Protein AF-A0A6A5RZ11-F1 (afdb_monomer)

Secondary structure (DSSP, 8-state):
------THHHHHHHHHTT---TTTTSSSSSSS----------------------PPPP--TT---------------------------GGG-S---S-SSHHHHHHHHTT---TT----------SHHHHHHHHHHHHHHHH--TT--S-TTSTTHHHHTSBPTTSSBPTTS-HHHHHHHHHHHHHHHHHHHHHGGGGG----HHHHHHHHHHHTT--HHHHHHHHHHHHHH-HHHHHHHHTT-SHHHHHH-HHHHHHHHHHHHHHHHHHHHHHHHHHHHHHHHHHHHHHHHHHHHHHHHHHHHHHHHHSSSS----------------

Solvent-accessible surface area (backbone atoms only — not comparable to full-atom values): 21012 Å² total; per-residue (Å²): 138,84,83,85,74,69,73,67,64,59,63,62,54,61,61,67,78,64,70,68,71,86,72,77,76,80,79,83,88,84,86,86,80,84,88,75,88,78,83,75,83,82,81,76,84,90,81,83,90,79,84,79,79,77,78,76,75,82,81,75,84,83,79,74,81,80,76,77,86,78,84,78,80,79,79,84,70,87,70,80,82,73,86,73,83,73,80,74,78,79,88,71,70,95,68,86,72,95,54,93,44,69,69,51,42,59,60,47,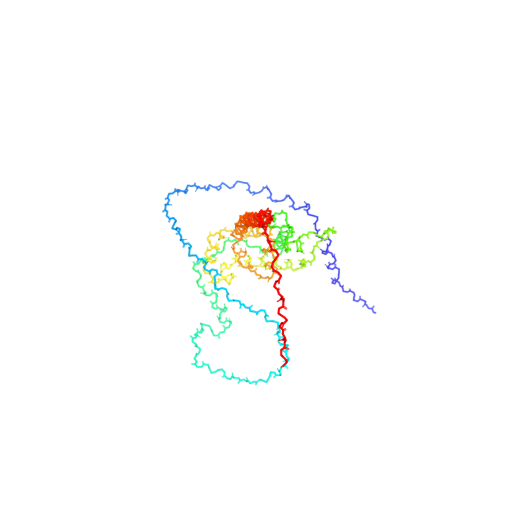57,76,71,59,84,58,96,59,68,46,82,57,91,51,82,63,77,84,50,71,68,53,46,50,53,54,34,50,50,38,40,52,18,63,68,38,64,87,66,38,73,63,66,66,88,48,83,67,41,44,65,49,70,33,66,36,96,84,70,44,70,38,74,69,61,54,68,67,60,50,46,53,45,25,48,52,47,49,50,51,43,48,41,32,45,70,56,10,56,74,60,51,83,68,88,52,65,71,64,44,47,54,24,47,76,76,36,61,86,52,46,56,67,58,42,55,51,35,37,27,53,32,30,20,34,29,62,71,55,46,56,38,40,74,71,68,43,63,55,50,59,44,59,49,27,21,64,60,55,38,52,49,51,54,53,50,48,53,54,52,49,56,51,48,54,52,50,50,53,51,51,50,54,53,49,53,52,51,50,52,52,50,50,52,52,52,49,56,53,51,54,54,52,54,53,50,53,54,50,65,68,66,63,79,81,66,87,76,77,87,76,89,76,82,84,79,82,81,78,82,82,131

Foldseek 3Di:
DDDPPDPVVVVVVVVVVPPDDPPPPPPDDPDDPPDDDPPDPPPDDPDDDDDDDPPDDDDPPPDDPDPPDDDDDDPPDDDPPDPPPPPPPPPDDPDDDPAPDPVRVVVCLLVDDQPLFAAADADADDDPVVLVVLLVLLLVLLLAQPQALDDCPDDCNCQQHNQPPVSHRRPPDDSVLSSVLSNLLSVLLVQCNHRNPSSLPDPDSVLSVLLRPAPSPAYSVSLSVLLSVLSNHHNVVVVCSSVVHCSSSCSSHSVVSSVVSVVVSVVVVVVVVVVVVVVVVVVVVVVVVVVVVVVVVVVVVVVVVVVVVVVPPDDDDDDDDDDDDDDDDD

Sequence (330 aa):
MYNYRTDEERFVSERRDAILAPDQYQYVASSAFEDLPIHIDTERDRSAPGARVRNGLPFDETLSPYFPNRKGYPSYQNAACGQSQTLIDQTSLPVQLSYASLEDAESGAASLHYQHAWYPQSTVPETQEECTFWVSHLMAAILDTSSCLENRTKGSFPKRWAPSSSGQRNSYYQLEAMELTCWKLFDCAVNLHRHGTAALAVHDDGALQDVTQLNQQLSFSQRVCAICDLLRSSKTRCDKLMKGEFLAMTVACPKGKLKDVETNGKNNKTRQELLEMGRETKRQRLEAHTQEQMAVAGWGMERKRQVDLNCDDDTYAEESAPRRKRQRKQ

pLDDT: mean 77.4, std 21.79, range [31.62, 98.56]

Mean predicted aligned error: 14.26 Å

Organism: NCBI:txid1150837

Structure (mmCIF, N/CA/C/O backbone):
data_AF-A0A6A5RZ11-F1
#
_entry.id   AF-A0A6A5RZ11-F1
#
loop_
_atom_site.group_PDB
_atom_site.id
_atom_site.type_symbol
_atom_site.label_atom_id
_atom_site.label_alt_id
_atom_site.label_comp_id
_atom_site.label_asym_id
_atom_site.label_entity_id
_atom_site.label_seq_id
_atom_site.pdbx_PDB_ins_code
_atom_site.Cartn_x
_atom_site.Cartn_y
_atom_site.Cartn_z
_atom_site.occupancy
_atom_site.B_iso_or_equiv
_atom_site.auth_seq_id
_atom_site.auth_comp_id
_atom_site.auth_asym_id
_atom_site.auth_atom_id
_atom_site.pdbx_PDB_model_num
ATOM 1 N N . MET A 1 1 ? -52.804 24.084 1.236 1.00 38.97 1 MET A N 1
ATOM 2 C CA . MET A 1 1 ? -51.718 23.332 0.573 1.00 38.97 1 MET A CA 1
ATOM 3 C C . MET A 1 1 ? -50.406 23.797 1.180 1.00 38.97 1 MET A C 1
ATOM 5 O O . MET A 1 1 ? -49.960 24.887 0.853 1.00 38.97 1 MET A O 1
ATOM 9 N N . TYR A 1 2 ? -49.860 23.041 2.133 1.00 31.62 2 TYR A N 1
ATOM 10 C CA . TYR A 1 2 ? -48.555 23.329 2.733 1.00 31.62 2 TYR A CA 1
ATOM 11 C C . TYR A 1 2 ? -47.484 22.565 1.953 1.00 31.62 2 TYR A C 1
ATOM 13 O O . TYR A 1 2 ? -47.559 21.345 1.830 1.00 31.62 2 TYR A O 1
ATOM 21 N N . ASN A 1 3 ? -46.534 23.305 1.382 1.00 38.12 3 ASN A N 1
ATOM 22 C CA . ASN A 1 3 ? -45.394 22.756 0.658 1.00 38.12 3 ASN A CA 1
ATOM 23 C C . ASN A 1 3 ? -44.386 22.184 1.659 1.00 38.12 3 ASN A C 1
ATOM 25 O O . ASN A 1 3 ? -43.630 22.931 2.274 1.00 38.12 3 ASN A O 1
ATOM 29 N N . TYR A 1 4 ? -44.364 20.858 1.782 1.00 38.03 4 TYR A N 1
ATOM 30 C CA . TYR A 1 4 ? -43.231 20.115 2.325 1.00 38.03 4 TYR A CA 1
ATOM 31 C C . TYR A 1 4 ? -42.105 20.140 1.285 1.00 38.03 4 TYR A C 1
ATOM 33 O O . TYR A 1 4 ? -42.025 19.275 0.416 1.00 38.03 4 TYR A O 1
ATOM 41 N N . ARG A 1 5 ? -41.268 21.180 1.331 1.00 41.34 5 ARG A N 1
ATOM 42 C CA . ARG A 1 5 ? -39.960 21.173 0.670 1.00 41.34 5 ARG A CA 1
ATOM 43 C C . ARG A 1 5 ? -38.957 20.691 1.712 1.00 41.34 5 ARG A C 1
ATOM 45 O O . ARG A 1 5 ? -38.799 21.315 2.751 1.00 41.34 5 ARG A O 1
ATOM 52 N N . THR A 1 6 ? -38.406 19.519 1.445 1.00 48.41 6 THR A N 1
ATOM 53 C CA . THR A 1 6 ? -37.580 18.672 2.304 1.00 48.41 6 THR A CA 1
ATOM 54 C C . THR A 1 6 ? -36.292 19.358 2.763 1.00 48.41 6 THR A C 1
ATOM 56 O O . THR A 1 6 ? -35.490 19.789 1.938 1.00 48.41 6 THR A O 1
ATOM 59 N N . ASP A 1 7 ? -36.071 19.388 4.079 1.00 46.19 7 ASP A N 1
ATOM 60 C CA . ASP A 1 7 ? -34.869 19.913 4.751 1.00 46.19 7 ASP A CA 1
ATOM 61 C C . ASP A 1 7 ? -33.574 19.118 4.457 1.00 46.19 7 ASP A C 1
ATOM 63 O O . ASP A 1 7 ? -32.486 19.528 4.861 1.00 46.19 7 ASP A O 1
ATOM 67 N N . GLU A 1 8 ? -33.644 18.013 3.708 1.00 46.47 8 GLU A N 1
ATOM 68 C CA . GLU A 1 8 ? -32.469 17.197 3.366 1.00 46.47 8 GLU A CA 1
ATOM 69 C C . GLU A 1 8 ? -31.494 17.896 2.403 1.00 46.47 8 GLU A C 1
ATOM 71 O O . GLU A 1 8 ? -30.283 17.705 2.513 1.00 46.47 8 GLU A O 1
ATOM 76 N N . GLU A 1 9 ? -31.964 18.767 1.503 1.00 48.69 9 GLU A N 1
ATOM 77 C CA . GLU A 1 9 ? -31.064 19.448 0.554 1.00 48.69 9 GLU A CA 1
ATOM 78 C C . GLU A 1 9 ? -30.233 20.560 1.216 1.00 48.69 9 GLU A C 1
ATOM 80 O O . GLU A 1 9 ? -29.137 20.886 0.750 1.00 48.69 9 GLU A O 1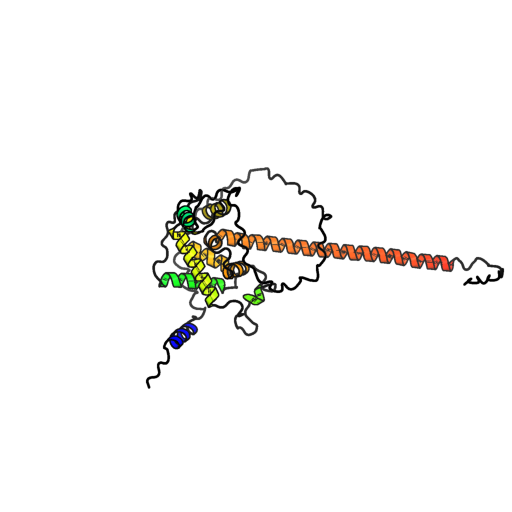
ATOM 85 N N . ARG A 1 10 ? -30.697 21.110 2.346 1.00 45.38 10 ARG A N 1
ATOM 86 C CA . ARG A 1 10 ? -29.981 22.175 3.064 1.00 45.38 10 ARG A CA 1
ATOM 87 C C . ARG A 1 10 ? -28.764 21.635 3.817 1.00 45.38 10 ARG A C 1
ATOM 89 O O . ARG A 1 10 ? -27.719 22.280 3.836 1.00 45.38 10 ARG A O 1
ATOM 96 N N . PHE A 1 11 ? -28.860 20.410 4.335 1.00 44.56 11 PHE A N 1
ATOM 97 C CA . PHE A 1 11 ? -27.783 19.777 5.100 1.00 44.56 11 PHE A CA 1
ATOM 98 C C . PHE A 1 11 ? -26.607 19.309 4.219 1.00 44.56 11 PHE A C 1
ATOM 100 O O . PHE A 1 11 ? -25.457 19.297 4.658 1.00 44.56 11 PHE A O 1
ATOM 107 N N . VAL A 1 12 ? -26.865 18.969 2.950 1.00 49.75 12 VAL A N 1
ATOM 108 C CA . VAL A 1 12 ? -25.814 18.579 1.988 1.00 49.75 12 VAL A CA 1
ATOM 109 C C . VAL A 1 12 ? -25.095 19.804 1.402 1.00 49.75 12 VAL A C 1
ATOM 111 O O . VAL A 1 12 ? -23.907 19.728 1.082 1.00 49.75 12 VAL A O 1
ATOM 114 N N . SER A 1 13 ? -25.781 20.948 1.305 1.00 42.88 13 SER A N 1
ATOM 115 C CA . SER A 1 13 ? -25.204 22.204 0.809 1.00 42.88 13 SER A CA 1
ATOM 116 C C . SER A 1 13 ? -24.201 22.818 1.790 1.00 42.88 13 SER A C 1
ATOM 118 O O . SER A 1 13 ? -23.128 23.238 1.371 1.00 42.88 13 SER A O 1
ATOM 120 N N . GLU A 1 14 ? -24.498 22.832 3.093 1.00 46.97 14 GLU A N 1
ATOM 121 C CA . GLU A 1 14 ? -23.630 23.485 4.091 1.00 46.97 14 GLU A CA 1
ATOM 122 C C . GLU A 1 14 ? -22.326 22.710 4.370 1.00 46.97 14 GLU A C 1
ATOM 124 O O . GLU A 1 14 ? -21.319 23.306 4.749 1.00 46.97 14 GLU A O 1
ATOM 129 N N . ARG A 1 15 ? -22.277 21.397 4.097 1.00 51.28 15 ARG A N 1
ATOM 130 C CA . ARG A 1 15 ? -21.038 20.601 4.212 1.00 51.28 15 ARG A CA 1
ATOM 131 C C . ARG A 1 15 ? -20.048 20.800 3.061 1.00 51.28 15 ARG A C 1
ATOM 133 O O . ARG A 1 15 ? -18.870 20.494 3.237 1.00 51.28 15 ARG A O 1
ATOM 140 N N . ARG A 1 16 ? -20.483 21.297 1.896 1.00 48.59 16 ARG A N 1
ATOM 141 C CA . ARG A 1 16 ? -19.585 21.519 0.745 1.00 48.59 16 ARG A CA 1
ATOM 142 C C . ARG A 1 16 ? -18.727 22.775 0.884 1.00 48.59 16 ARG A C 1
ATOM 144 O O . ARG A 1 16 ? -17.604 22.772 0.388 1.00 48.59 16 ARG A O 1
ATOM 151 N N . ASP A 1 17 ? -19.198 23.773 1.626 1.00 44.50 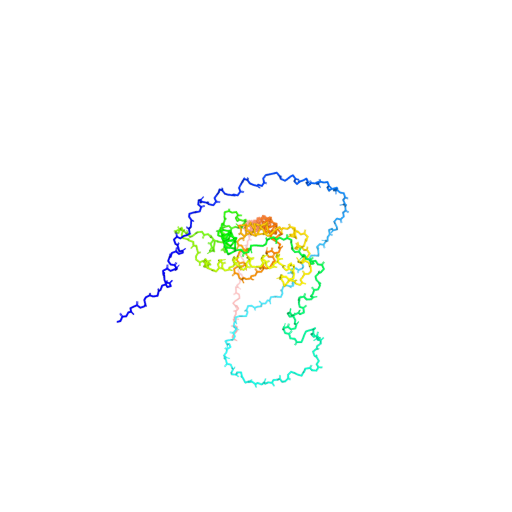17 ASP A N 1
ATOM 152 C CA . ASP A 1 17 ? -18.481 25.042 1.813 1.00 44.50 17 ASP A CA 1
ATOM 153 C C . ASP A 1 17 ? -17.570 25.051 3.060 1.00 44.50 17 ASP A C 1
ATOM 155 O O . ASP A 1 17 ? -16.790 25.979 3.256 1.00 44.50 17 ASP A O 1
ATOM 159 N N . ALA A 1 18 ? -17.595 23.984 3.870 1.00 46.38 18 ALA A N 1
ATOM 160 C CA . ALA A 1 18 ? -16.745 23.805 5.053 1.00 46.38 18 ALA A CA 1
ATOM 161 C C . ALA A 1 18 ? -15.481 22.955 4.796 1.00 46.38 18 ALA A C 1
ATOM 163 O O . ALA A 1 18 ? -14.854 22.465 5.737 1.00 46.38 18 ALA A O 1
ATOM 164 N N . ILE A 1 19 ? -15.073 22.777 3.532 1.00 50.62 19 ILE A N 1
ATOM 165 C CA . ILE A 1 19 ? -13.730 22.273 3.211 1.00 50.62 19 ILE A CA 1
ATOM 166 C C . ILE A 1 19 ? -12.756 23.435 3.422 1.00 50.62 19 ILE A C 1
ATOM 168 O O . ILE A 1 19 ? -12.456 24.214 2.520 1.00 50.62 19 ILE A O 1
ATOM 172 N N . LEU A 1 20 ? -12.338 23.552 4.680 1.00 42.62 20 LEU A N 1
ATOM 173 C CA . LEU A 1 20 ? -11.340 24.468 5.217 1.00 42.62 20 LEU A CA 1
ATOM 174 C C . LEU A 1 20 ? -10.150 24.656 4.267 1.00 42.62 20 LEU A C 1
ATOM 176 O O . LEU A 1 20 ? -9.613 23.698 3.705 1.00 42.62 20 LEU A O 1
ATOM 180 N N . ALA A 1 21 ? -9.716 25.911 4.135 1.00 41.00 21 ALA A N 1
ATOM 181 C CA . ALA A 1 21 ? -8.488 26.264 3.445 1.00 41.00 21 ALA A CA 1
ATOM 182 C C . ALA A 1 21 ? -7.308 25.431 4.003 1.00 41.00 21 ALA A C 1
ATOM 184 O O . ALA A 1 21 ? -7.134 25.373 5.223 1.00 41.00 21 ALA A O 1
ATOM 185 N N . PRO A 1 22 ? -6.469 24.815 3.148 1.00 51.59 22 PRO A N 1
ATOM 186 C CA . PRO A 1 22 ? -5.369 23.931 3.566 1.00 51.59 22 PRO A CA 1
ATOM 187 C C . PRO A 1 22 ? -4.239 24.626 4.358 1.00 51.59 22 PRO A C 1
ATOM 189 O O . PRO A 1 22 ? -3.277 23.977 4.757 1.00 51.59 22 PRO A O 1
ATOM 192 N N . ASP A 1 23 ? -4.362 25.929 4.598 1.00 44.56 23 ASP A N 1
ATOM 193 C CA . ASP A 1 23 ? -3.432 26.795 5.327 1.00 44.56 23 ASP A CA 1
ATOM 194 C C . ASP A 1 23 ? -3.486 26.593 6.859 1.00 44.56 23 ASP A C 1
ATOM 196 O O . ASP A 1 23 ? -2.450 26.637 7.519 1.00 44.56 23 ASP A O 1
ATOM 200 N N . GLN A 1 24 ? -4.646 26.258 7.442 1.00 41.69 24 GLN A N 1
ATOM 201 C CA . GLN A 1 24 ? -4.794 26.278 8.910 1.00 41.69 24 GLN A CA 1
ATOM 202 C C . GLN A 1 24 ? -4.324 25.012 9.648 1.00 41.69 24 GLN A C 1
ATOM 204 O O . GLN A 1 24 ? -4.331 24.978 10.877 1.00 41.69 24 GLN A O 1
ATOM 209 N N . TYR A 1 25 ? -3.862 23.979 8.941 1.00 48.88 25 TYR A N 1
ATOM 210 C CA . TYR A 1 25 ? -3.379 22.736 9.566 1.00 48.88 25 TYR A CA 1
ATOM 211 C C . TYR A 1 25 ? -1.873 22.726 9.881 1.00 48.88 25 TYR A C 1
ATOM 213 O O . TYR A 1 25 ? -1.359 21.719 10.367 1.00 48.88 25 TYR A O 1
ATOM 221 N N . GLN A 1 26 ? -1.146 23.824 9.646 1.00 43.75 26 GLN A N 1
ATOM 222 C CA . GLN A 1 26 ? 0.311 23.850 9.824 1.00 43.75 26 GLN A CA 1
ATOM 223 C C . GLN A 1 26 ? 0.821 24.123 11.252 1.00 43.75 26 GLN A C 1
ATOM 225 O O . GLN A 1 26 ? 2.034 24.092 11.437 1.00 43.75 26 GLN A O 1
ATOM 230 N N . TYR A 1 27 ? -0.022 24.342 12.273 1.00 42.34 27 TYR A N 1
ATOM 231 C CA . TYR A 1 27 ? 0.478 24.956 13.521 1.00 42.34 27 TYR A CA 1
ATOM 232 C C . TYR A 1 27 ? 0.163 24.289 14.873 1.00 42.34 27 TYR A C 1
ATOM 234 O O . TYR A 1 27 ? 0.279 24.954 15.898 1.00 42.34 27 TYR A O 1
ATOM 242 N N . VAL A 1 28 ? -0.168 22.991 14.943 1.00 43.41 28 VAL A N 1
ATOM 243 C CA . VAL A 1 28 ? -0.415 22.345 16.264 1.00 43.41 28 VAL A CA 1
ATOM 244 C C . VAL A 1 28 ? 0.381 21.061 16.537 1.00 43.41 28 VAL A C 1
ATOM 246 O O . VAL A 1 28 ? 0.199 20.439 17.576 1.00 43.41 28 VAL A O 1
ATOM 249 N N . ALA A 1 29 ? 1.316 20.662 15.667 1.00 42.66 29 ALA A N 1
ATOM 250 C CA . ALA A 1 29 ? 2.040 19.390 15.825 1.00 42.66 29 ALA A CA 1
ATOM 251 C C . ALA A 1 29 ? 3.514 19.504 16.273 1.00 42.66 29 ALA A C 1
ATOM 253 O O . ALA A 1 29 ? 4.208 18.490 16.275 1.00 42.66 29 ALA A O 1
ATOM 254 N N . SER A 1 30 ? 4.015 20.685 16.665 1.00 44.47 30 SER A N 1
ATOM 255 C CA . SER A 1 30 ? 5.469 20.882 16.860 1.00 44.47 30 SER A CA 1
ATOM 256 C C . SER A 1 30 ? 5.946 21.341 18.243 1.00 44.47 30 SER A C 1
ATOM 258 O O . SER A 1 30 ? 7.133 21.601 18.365 1.00 44.47 30 SER A O 1
ATOM 260 N N . SER A 1 31 ? 5.117 21.420 19.297 1.00 40.50 31 SER A N 1
ATOM 261 C CA . SER A 1 31 ? 5.601 21.943 20.600 1.00 40.50 31 SER A CA 1
ATOM 262 C C . SER A 1 31 ? 5.456 21.029 21.826 1.00 40.50 31 SER A C 1
ATOM 264 O O . SER A 1 31 ? 5.573 21.528 22.942 1.00 40.50 31 SER A O 1
ATOM 266 N N . ALA A 1 32 ? 5.194 19.725 21.676 1.00 44.94 32 ALA A N 1
ATOM 267 C CA . ALA A 1 32 ? 4.963 18.850 22.840 1.00 44.94 32 ALA A CA 1
ATOM 268 C C . ALA A 1 32 ? 5.690 17.491 22.820 1.00 44.94 32 ALA A C 1
ATOM 270 O O . ALA A 1 32 ? 5.327 16.610 23.593 1.00 44.94 32 ALA A O 1
ATOM 271 N N . PHE A 1 33 ? 6.689 17.285 21.955 1.00 47.09 33 PHE A N 1
ATOM 272 C CA . PHE A 1 33 ? 7.366 15.980 21.829 1.00 47.09 33 PHE A CA 1
ATOM 273 C C . PHE A 1 33 ? 8.898 16.055 21.706 1.00 47.09 33 PHE A C 1
ATOM 275 O O . PHE A 1 33 ? 9.524 15.126 21.198 1.00 47.09 33 PHE A O 1
ATOM 282 N N . GLU A 1 34 ? 9.508 17.140 22.182 1.00 44.47 34 GLU A N 1
ATOM 283 C CA . GLU A 1 34 ? 10.951 17.179 22.442 1.00 44.47 34 GLU A CA 1
ATOM 284 C C . GLU A 1 34 ? 11.189 16.702 23.890 1.00 44.47 34 GLU A C 1
ATOM 286 O O . GLU A 1 34 ? 10.412 17.039 24.777 1.00 44.47 34 GLU A O 1
ATOM 291 N N . ASP A 1 35 ? 12.225 15.884 24.103 1.00 41.97 35 ASP A N 1
ATOM 292 C CA . ASP A 1 35 ? 12.697 15.324 25.388 1.00 41.97 35 ASP A CA 1
ATOM 293 C C . ASP A 1 35 ? 12.176 13.947 25.848 1.00 41.97 35 ASP A C 1
ATOM 295 O O . ASP A 1 35 ? 11.883 13.722 27.022 1.00 41.97 35 ASP A O 1
ATOM 299 N N . LEU A 1 36 ? 12.219 12.946 24.962 1.00 38.56 36 LEU A N 1
ATOM 300 C CA . LEU A 1 36 ? 12.500 11.571 25.405 1.00 38.56 36 LEU A CA 1
ATOM 301 C C . LEU A 1 36 ? 13.816 11.075 24.783 1.00 38.56 36 LEU A C 1
ATOM 303 O O . LEU A 1 36 ? 13.864 10.842 23.572 1.00 38.56 36 LEU A O 1
ATOM 307 N N . PRO A 1 37 ? 14.891 10.887 25.575 1.00 38.50 37 PRO A N 1
ATOM 308 C CA . PRO A 1 37 ? 16.136 10.327 25.077 1.00 38.50 37 PRO A CA 1
ATOM 309 C C . PRO A 1 37 ? 15.945 8.825 24.848 1.00 38.50 37 PRO A C 1
ATOM 311 O O . PRO A 1 37 ? 16.010 8.017 25.773 1.00 38.50 37 PRO A O 1
ATOM 314 N N . ILE A 1 38 ? 15.702 8.432 23.599 1.00 38.88 38 ILE A N 1
ATOM 315 C CA . ILE A 1 38 ? 15.779 7.027 23.197 1.00 38.88 38 ILE A CA 1
ATOM 316 C C . ILE A 1 38 ? 17.264 6.710 22.982 1.00 38.88 38 ILE A C 1
ATOM 318 O O . ILE A 1 38 ? 17.807 6.932 21.901 1.00 38.88 38 ILE A O 1
ATOM 322 N N . HIS A 1 39 ? 17.931 6.215 24.026 1.00 35.34 39 HIS A N 1
ATOM 323 C CA . HIS A 1 39 ? 19.268 5.631 23.917 1.00 35.34 39 HIS A CA 1
ATOM 324 C C . HIS A 1 39 ? 19.132 4.292 23.176 1.00 35.34 39 HIS A C 1
ATOM 326 O O . HIS A 1 39 ? 18.784 3.268 23.761 1.00 35.34 39 HIS A O 1
ATOM 332 N N . ILE A 1 40 ? 19.301 4.310 21.852 1.00 38.34 40 ILE A N 1
ATOM 333 C CA . ILE A 1 40 ? 19.402 3.087 21.052 1.00 38.34 40 ILE A CA 1
ATOM 334 C C . ILE A 1 40 ? 20.874 2.690 21.053 1.00 38.34 40 ILE A C 1
ATOM 336 O O . ILE A 1 40 ? 21.662 3.220 20.272 1.00 38.34 40 ILE A O 1
ATOM 340 N N . ASP A 1 41 ? 21.238 1.751 21.921 1.00 34.06 41 ASP A N 1
ATOM 341 C CA . ASP A 1 41 ? 22.552 1.114 21.889 1.00 34.06 41 ASP A CA 1
ATOM 342 C C . ASP A 1 41 ? 22.670 0.265 20.616 1.00 34.06 41 ASP A C 1
ATOM 344 O O . ASP A 1 41 ? 22.254 -0.893 20.545 1.00 34.06 41 ASP A O 1
ATOM 348 N N . THR A 1 42 ? 23.218 0.863 19.559 1.00 43.25 42 THR A N 1
ATOM 349 C CA . THR A 1 42 ? 23.628 0.155 18.346 1.00 43.25 42 THR A CA 1
ATOM 350 C C . THR A 1 42 ? 25.059 -0.355 18.485 1.00 43.25 42 THR A C 1
ATOM 352 O O . THR A 1 42 ? 25.949 0.092 17.768 1.00 43.25 42 THR A O 1
ATOM 355 N N . GLU A 1 43 ? 25.281 -1.337 19.354 1.00 41.03 43 GLU A N 1
ATOM 356 C CA . GLU A 1 43 ? 26.424 -2.243 19.219 1.00 41.03 43 GLU A CA 1
ATOM 357 C C . GLU A 1 43 ? 25.912 -3.603 18.752 1.00 41.03 43 GLU A C 1
ATOM 359 O O . GLU A 1 43 ? 25.540 -4.475 19.533 1.00 41.03 43 GLU A O 1
ATOM 364 N N . ARG A 1 44 ? 25.846 -3.780 17.426 1.00 40.75 44 ARG A N 1
ATOM 365 C CA . ARG A 1 44 ? 25.669 -5.102 16.823 1.00 40.75 44 ARG A CA 1
ATOM 366 C C . ARG A 1 44 ? 26.892 -5.445 15.993 1.00 40.75 44 ARG A C 1
ATOM 368 O O . ARG A 1 44 ? 27.021 -5.076 14.825 1.00 40.75 44 ARG A O 1
ATOM 375 N N . ASP A 1 45 ? 27.769 -6.138 16.697 1.00 38.44 45 ASP A N 1
ATOM 376 C CA . ASP A 1 45 ? 28.904 -6.929 16.261 1.00 38.44 45 ASP A CA 1
ATOM 377 C C . ASP A 1 45 ? 28.673 -7.572 14.877 1.00 38.44 45 ASP A C 1
ATOM 379 O O . ASP A 1 45 ? 27.768 -8.388 14.669 1.00 38.44 45 ASP A O 1
ATOM 383 N N . ARG A 1 46 ? 29.469 -7.144 13.890 1.00 44.06 46 ARG A N 1
ATOM 384 C CA . ARG A 1 46 ? 29.471 -7.673 12.519 1.00 44.06 46 ARG A CA 1
ATOM 385 C C . ARG A 1 46 ? 30.573 -8.714 12.389 1.00 44.06 46 ARG A C 1
ATOM 387 O O . ARG A 1 46 ? 31.584 -8.456 11.746 1.00 44.06 46 ARG A O 1
ATOM 394 N N . SER A 1 47 ? 30.343 -9.900 12.940 1.00 44.94 47 SER A N 1
ATOM 395 C CA . SER A 1 47 ? 31.213 -11.056 12.711 1.00 44.94 47 SER A CA 1
ATOM 396 C C . SER A 1 47 ? 30.393 -12.342 12.606 1.00 44.94 47 SER A C 1
ATOM 398 O O . SER A 1 47 ? 30.262 -13.095 13.563 1.00 44.94 47 SER A O 1
ATOM 400 N N . ALA A 1 48 ? 29.839 -12.614 11.421 1.00 41.34 48 ALA A N 1
ATOM 401 C CA . ALA A 1 48 ? 29.395 -13.958 11.050 1.00 41.34 48 ALA A CA 1
ATOM 402 C C . ALA A 1 48 ? 29.617 -14.197 9.542 1.00 41.34 48 ALA A C 1
ATOM 404 O O . ALA A 1 48 ? 29.019 -13.495 8.720 1.00 41.34 48 ALA A O 1
ATOM 405 N N . PRO A 1 49 ? 30.464 -15.166 9.150 1.00 48.50 49 PRO A N 1
ATOM 406 C CA . PRO A 1 49 ? 30.650 -15.569 7.764 1.00 48.50 49 PRO A CA 1
ATOM 407 C C . PRO A 1 49 ? 29.670 -16.697 7.400 1.00 48.50 49 PRO A C 1
ATOM 409 O O . PRO A 1 49 ? 29.468 -17.623 8.181 1.00 48.50 49 PRO A O 1
ATOM 412 N N . GLY A 1 50 ? 29.104 -16.666 6.188 1.00 43.34 50 GLY A N 1
ATOM 413 C CA . GLY A 1 50 ? 28.487 -17.863 5.596 1.00 43.34 50 GLY A CA 1
ATOM 414 C C . GLY A 1 50 ? 27.105 -17.700 4.966 1.00 43.34 50 GLY A C 1
ATOM 415 O O . GLY A 1 50 ? 26.228 -18.528 5.200 1.00 43.34 50 GLY A O 1
ATOM 416 N N . ALA A 1 51 ? 26.896 -16.697 4.110 1.00 39.50 51 ALA A N 1
ATOM 417 C CA . ALA A 1 51 ? 25.768 -16.734 3.180 1.00 39.50 51 ALA A CA 1
ATOM 418 C C . ALA A 1 51 ? 26.096 -17.703 2.028 1.00 39.50 51 ALA A C 1
ATOM 420 O O . ALA A 1 51 ? 26.875 -17.385 1.129 1.00 39.50 51 ALA A O 1
ATOM 421 N N . ARG A 1 52 ? 25.516 -18.911 2.065 1.00 41.00 52 ARG A N 1
ATOM 422 C CA . ARG A 1 52 ? 25.531 -19.851 0.936 1.00 41.00 52 ARG A CA 1
ATOM 423 C C . ARG A 1 52 ? 24.816 -19.212 -0.255 1.00 41.00 52 ARG A C 1
ATOM 425 O O . ARG A 1 52 ? 23.595 -19.069 -0.252 1.00 41.00 52 ARG A O 1
ATOM 432 N N . VAL A 1 53 ? 25.587 -18.885 -1.285 1.00 43.50 53 VAL A N 1
ATOM 433 C CA . VAL A 1 53 ? 25.093 -18.594 -2.631 1.00 43.50 53 VAL A CA 1
ATOM 434 C C . VAL A 1 53 ? 24.359 -19.842 -3.128 1.00 43.50 53 VAL A C 1
ATOM 436 O O . VAL A 1 53 ? 24.976 -20.868 -3.412 1.00 43.50 53 VAL A O 1
ATOM 439 N N . ARG A 1 54 ? 23.023 -19.794 -3.183 1.00 44.84 54 ARG A N 1
ATOM 440 C CA . ARG A 1 54 ? 22.245 -20.776 -3.944 1.00 44.84 54 ARG A CA 1
ATOM 441 C C . ARG A 1 54 ? 22.534 -20.515 -5.418 1.00 44.84 54 ARG A C 1
ATOM 443 O O . ARG A 1 54 ? 22.036 -19.548 -5.984 1.00 44.84 54 ARG A O 1
ATOM 450 N N . ASN A 1 55 ? 23.367 -21.371 -6.001 1.00 40.09 55 ASN A N 1
ATOM 451 C CA . ASN A 1 55 ? 23.589 -21.440 -7.438 1.00 40.09 55 ASN A CA 1
ATOM 452 C C . ASN A 1 55 ? 22.234 -21.565 -8.141 1.00 40.09 55 ASN A C 1
ATOM 454 O O . ASN A 1 55 ? 21.490 -22.520 -7.909 1.00 40.09 55 ASN A O 1
ATOM 458 N N . GLY A 1 56 ? 21.910 -20.559 -8.951 1.00 39.00 56 GLY A N 1
ATOM 459 C CA . GLY A 1 56 ? 20.751 -20.572 -9.825 1.00 39.00 56 GLY A CA 1
ATOM 460 C C . GLY A 1 56 ? 20.880 -21.717 -10.819 1.00 39.00 56 GLY A C 1
ATOM 461 O O . GLY A 1 56 ? 21.881 -21.824 -11.528 1.00 39.00 56 GLY A O 1
ATOM 462 N N . LEU A 1 57 ? 19.865 -22.574 -10.853 1.00 52.69 57 LEU A N 1
ATOM 463 C CA . LEU A 1 57 ? 19.657 -23.47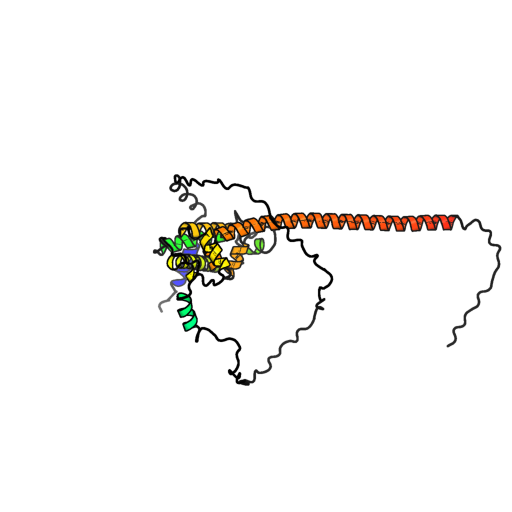6 -11.974 1.00 52.69 57 LEU A CA 1
ATOM 464 C C . LEU A 1 57 ? 19.406 -22.623 -13.231 1.00 52.69 57 LEU A C 1
ATOM 466 O O . LEU A 1 57 ? 18.665 -21.638 -13.145 1.00 52.69 57 LEU A O 1
ATOM 470 N N . PRO A 1 58 ? 20.017 -22.962 -14.378 1.00 52.12 58 PRO A N 1
ATOM 471 C CA . PRO A 1 58 ? 19.751 -22.273 -15.630 1.00 52.12 58 PRO A CA 1
ATOM 472 C C . PRO A 1 58 ? 18.271 -22.438 -15.986 1.00 52.12 58 PRO A C 1
ATOM 474 O O . PRO A 1 58 ? 17.747 -23.549 -16.040 1.00 52.12 58 PRO A O 1
ATOM 477 N N . PHE A 1 59 ? 17.594 -21.310 -16.180 1.00 50.00 59 PHE A N 1
ATOM 478 C CA . PHE A 1 59 ? 16.232 -21.259 -16.689 1.00 50.00 59 PHE A CA 1
ATOM 479 C C . PHE A 1 59 ? 16.263 -21.717 -18.152 1.00 50.00 59 PHE A C 1
ATOM 481 O O . PHE A 1 59 ? 16.763 -20.998 -19.016 1.00 50.00 59 PHE A O 1
ATOM 488 N N . ASP A 1 60 ? 15.805 -22.942 -18.406 1.00 45.00 60 ASP A N 1
ATOM 489 C CA . ASP A 1 60 ? 15.651 -23.490 -19.751 1.00 45.00 60 ASP A CA 1
ATOM 490 C C . ASP A 1 60 ? 14.451 -22.816 -20.432 1.00 45.00 60 ASP A C 1
ATOM 492 O O . ASP A 1 60 ? 13.287 -23.075 -20.125 1.00 45.00 60 ASP A O 1
ATOM 496 N N . GLU A 1 61 ? 14.760 -21.887 -21.332 1.00 48.50 61 GLU A N 1
ATOM 497 C CA . GLU A 1 61 ? 13.811 -21.029 -22.045 1.00 48.50 61 GLU A CA 1
ATOM 498 C C . GLU A 1 61 ? 13.077 -21.770 -23.188 1.00 48.50 61 GLU A C 1
ATOM 500 O O . GLU A 1 61 ? 12.318 -21.157 -23.938 1.00 48.50 61 GLU A O 1
ATOM 505 N N . THR A 1 62 ? 13.266 -23.090 -23.342 1.00 52.94 62 THR A N 1
ATOM 506 C CA . THR A 1 62 ? 12.767 -23.848 -24.507 1.00 52.94 62 THR A CA 1
ATOM 507 C C . THR A 1 62 ? 11.419 -24.556 -24.325 1.00 52.94 62 THR A C 1
ATOM 509 O O . THR A 1 62 ? 10.892 -25.110 -25.289 1.00 52.94 62 THR A O 1
ATOM 512 N N . LEU A 1 63 ? 10.784 -24.483 -23.149 1.00 44.59 63 LEU A N 1
ATOM 513 C CA . LEU A 1 63 ? 9.507 -25.167 -22.873 1.00 44.59 63 LEU A CA 1
ATOM 514 C C . LEU A 1 63 ? 8.361 -24.206 -22.522 1.00 44.59 63 LEU A C 1
ATOM 516 O O . LEU A 1 63 ? 7.633 -24.410 -21.552 1.00 44.59 63 LEU A O 1
ATOM 520 N N . SER A 1 64 ? 8.162 -23.160 -23.328 1.00 47.62 64 SER A N 1
ATOM 521 C CA . SER A 1 64 ? 6.913 -22.390 -23.297 1.00 47.62 64 SER A CA 1
ATOM 522 C C . SER A 1 64 ? 5.894 -23.030 -24.251 1.00 47.62 64 SER A C 1
ATOM 524 O O . SER A 1 64 ? 6.076 -22.949 -25.470 1.00 47.62 64 SER A O 1
ATOM 526 N N . PRO A 1 65 ? 4.825 -23.684 -23.754 1.00 54.91 65 PRO A N 1
ATOM 527 C CA . PRO A 1 65 ? 3.766 -24.174 -24.618 1.00 54.91 65 PRO A CA 1
ATOM 528 C C . PRO A 1 65 ? 3.053 -22.975 -25.246 1.00 54.91 65 PRO A C 1
ATOM 530 O O . PRO A 1 65 ? 2.355 -22.205 -24.586 1.00 54.91 65 PRO A O 1
ATOM 533 N N . TYR A 1 66 ? 3.260 -22.826 -26.550 1.00 50.56 66 TYR A N 1
ATOM 534 C CA . TYR A 1 66 ? 2.498 -21.956 -27.432 1.00 50.56 66 TYR A CA 1
ATOM 535 C C . TYR A 1 66 ? 1.002 -22.238 -27.217 1.00 50.56 66 TYR A C 1
ATOM 537 O O . TYR A 1 66 ? 0.501 -23.281 -27.631 1.00 50.56 66 TYR A O 1
ATOM 545 N N . PHE A 1 67 ? 0.277 -21.327 -26.568 1.00 47.41 67 PHE A N 1
ATOM 546 C CA . PHE A 1 67 ? -1.184 -21.334 -26.592 1.00 47.41 67 PHE A CA 1
ATOM 547 C C . PHE A 1 67 ? -1.621 -20.593 -27.859 1.00 47.41 67 PHE A C 1
ATOM 549 O O . PHE A 1 67 ? -1.528 -19.361 -27.903 1.00 47.41 67 PHE A O 1
ATOM 556 N N . PRO A 1 68 ? -2.056 -21.291 -28.926 1.00 56.47 68 PRO A N 1
ATOM 557 C CA . PRO A 1 68 ? -2.547 -20.617 -30.110 1.00 56.47 68 PRO A CA 1
ATOM 558 C C . PRO A 1 68 ? -3.790 -19.800 -29.759 1.00 56.47 68 PRO A C 1
ATOM 560 O O . PRO A 1 68 ? -4.722 -20.252 -29.094 1.00 56.47 68 PRO A O 1
ATOM 563 N N . ASN A 1 69 ? -3.757 -18.570 -30.246 1.00 50.84 69 ASN A N 1
ATOM 564 C CA . ASN A 1 69 ? -4.757 -17.526 -30.129 1.00 50.84 69 ASN A CA 1
ATOM 565 C C . ASN A 1 69 ? -6.128 -18.028 -30.647 1.00 50.84 69 ASN A C 1
ATOM 567 O O . ASN A 1 69 ? -6.410 -17.969 -31.846 1.00 50.84 69 ASN A O 1
ATOM 571 N N . ARG A 1 70 ? -6.978 -18.576 -29.762 1.00 46.66 70 ARG A N 1
ATOM 572 C CA . ARG A 1 70 ? -8.340 -19.025 -30.100 1.00 46.66 70 ARG A CA 1
ATOM 573 C C . ARG A 1 70 ? -9.256 -17.811 -30.269 1.00 46.66 70 ARG A C 1
ATOM 575 O O . ARG A 1 70 ? -9.847 -17.309 -29.317 1.00 46.66 70 ARG A O 1
ATOM 582 N N . LYS A 1 71 ? -9.396 -17.359 -31.516 1.00 58.38 71 LYS A N 1
ATOM 583 C CA . LYS A 1 71 ? -10.541 -16.558 -31.962 1.00 58.38 71 LYS A CA 1
ATOM 584 C C . LYS A 1 71 ? -11.794 -17.440 -31.908 1.00 58.38 71 LYS A C 1
ATOM 586 O O . LYS A 1 71 ? -11.858 -18.437 -32.619 1.00 58.38 71 LYS A O 1
ATOM 591 N N . GLY A 1 72 ? -12.770 -17.058 -31.087 1.00 51.44 72 GLY A N 1
ATOM 592 C CA . GLY A 1 72 ? -14.111 -17.649 -31.077 1.00 51.44 72 GLY A CA 1
ATOM 593 C C . GLY A 1 72 ? -14.480 -18.305 -29.751 1.00 51.44 72 GLY A C 1
ATOM 594 O O . GLY A 1 72 ? -14.407 -19.524 -29.621 1.00 51.44 72 GLY A O 1
ATOM 595 N N . TYR A 1 73 ? -14.923 -17.502 -28.782 1.00 51.72 73 TYR A N 1
ATOM 596 C CA . TYR A 1 73 ? -15.791 -18.022 -27.730 1.00 51.72 73 TYR A CA 1
ATOM 597 C C . TYR A 1 73 ? -17.210 -18.098 -28.309 1.00 51.72 73 TYR A C 1
ATOM 599 O O . TYR A 1 73 ? -17.721 -17.064 -28.747 1.00 51.72 73 TYR A O 1
ATOM 607 N N . PRO A 1 74 ? -17.840 -19.284 -28.374 1.00 59.50 74 PRO A N 1
ATOM 608 C CA . PRO A 1 74 ? -19.243 -19.384 -28.743 1.00 59.50 74 PRO A CA 1
ATOM 609 C C . PRO A 1 74 ? -20.076 -18.608 -27.720 1.00 59.50 74 PRO A C 1
ATOM 611 O O . PRO A 1 74 ? -19.885 -18.742 -26.511 1.00 59.50 74 PRO A O 1
ATOM 614 N N . SER A 1 75 ? -20.979 -17.765 -28.215 1.00 60.31 75 SER A N 1
ATOM 615 C CA . SER A 1 75 ? -21.979 -17.090 -27.396 1.00 60.31 75 SER A CA 1
ATOM 616 C C . SER A 1 75 ? -22.793 -18.148 -26.653 1.00 60.31 75 SER A C 1
ATOM 618 O O . SER A 1 75 ? -23.481 -18.944 -27.295 1.00 60.31 75 SER A O 1
ATOM 620 N N . TYR A 1 76 ? -22.713 -18.163 -25.323 1.00 55.22 76 TYR A N 1
ATOM 621 C CA . TYR A 1 76 ? -23.596 -18.967 -24.486 1.00 55.22 76 TYR A CA 1
ATOM 622 C C . TYR A 1 76 ? -25.031 -18.479 -24.702 1.00 55.22 76 TYR A C 1
ATOM 624 O O . TYR A 1 76 ? -25.454 -17.469 -24.145 1.00 55.22 76 TYR A O 1
ATOM 632 N N . GLN A 1 77 ? -25.767 -19.170 -25.568 1.00 55.91 77 GLN A N 1
ATOM 633 C CA . GLN A 1 77 ? -27.216 -19.072 -25.600 1.00 55.91 77 GLN A CA 1
ATOM 634 C C . GLN A 1 77 ? -27.743 -19.791 -24.358 1.00 55.91 77 GLN A C 1
ATOM 636 O O . GLN A 1 77 ? -27.346 -20.921 -24.073 1.00 55.91 77 GLN A O 1
ATOM 641 N N . ASN A 1 78 ? -28.595 -19.093 -23.610 1.00 51.91 78 ASN A N 1
ATOM 642 C CA . ASN A 1 78 ? -29.257 -19.556 -22.397 1.00 51.91 78 ASN A CA 1
ATOM 643 C C . ASN A 1 78 ? -30.064 -20.835 -22.675 1.00 51.91 78 ASN A C 1
ATOM 645 O O . ASN A 1 78 ? -31.241 -20.772 -23.025 1.00 51.91 78 ASN A O 1
ATOM 649 N N . ALA A 1 79 ? -29.433 -21.998 -22.524 1.00 55.31 79 ALA A N 1
ATOM 650 C CA . ALA A 1 79 ? -30.140 -23.260 -22.410 1.00 55.31 79 ALA A CA 1
ATOM 651 C C . ALA A 1 79 ? -30.854 -23.265 -21.054 1.00 55.31 79 ALA A C 1
ATOM 653 O O . ALA A 1 79 ? -30.225 -23.081 -20.011 1.00 55.31 79 ALA A O 1
ATOM 654 N N . ALA A 1 80 ? -32.176 -23.420 -21.087 1.00 52.00 80 ALA A N 1
ATOM 655 C CA . ALA A 1 80 ? -33.018 -23.517 -19.907 1.00 52.00 80 ALA A CA 1
ATOM 656 C C . ALA A 1 80 ? -32.446 -24.567 -18.940 1.00 52.00 80 ALA A C 1
ATOM 658 O O . ALA A 1 80 ? -32.355 -25.750 -19.268 1.00 52.00 80 ALA A O 1
ATOM 659 N N . CYS A 1 81 ? -32.031 -24.104 -17.761 1.00 47.38 81 CYS A N 1
ATOM 660 C CA . CYS A 1 81 ? -31.534 -24.931 -16.673 1.00 47.38 81 CYS A CA 1
ATOM 661 C C . CYS A 1 81 ? -32.692 -25.789 -16.146 1.00 47.38 81 CYS A C 1
ATOM 663 O O . CYS A 1 81 ? -33.467 -25.364 -15.289 1.00 47.38 81 CYS A O 1
ATOM 665 N N . GLY A 1 82 ? -32.847 -26.986 -16.710 1.00 53.94 82 GLY A N 1
ATOM 666 C CA . GLY A 1 82 ? -33.658 -28.037 -16.116 1.00 53.94 82 GLY A CA 1
ATOM 667 C C . GLY A 1 82 ? -33.019 -28.440 -14.792 1.00 53.94 82 GLY A C 1
ATOM 668 O O . GLY A 1 82 ? -31.903 -28.954 -14.778 1.00 53.94 82 GLY A O 1
ATOM 669 N N . GLN A 1 83 ? -33.717 -28.178 -13.687 1.00 55.44 83 GLN A N 1
ATOM 670 C CA . GLN A 1 83 ? -33.332 -28.560 -12.330 1.00 55.44 83 GLN A CA 1
ATOM 671 C C . GLN A 1 83 ? -33.287 -30.090 -12.194 1.00 55.44 83 GLN A C 1
ATOM 673 O O . GLN A 1 83 ? -34.215 -30.713 -11.689 1.00 55.44 83 GLN A O 1
ATOM 678 N N . SER A 1 84 ? -32.209 -30.718 -12.651 1.00 55.62 84 SER A N 1
ATOM 679 C CA . SER A 1 84 ? -31.880 -32.079 -12.236 1.00 55.62 84 SER A CA 1
ATOM 680 C C . SER A 1 84 ? -31.140 -31.973 -10.909 1.00 55.62 84 SER A C 1
ATOM 682 O O . SER A 1 84 ? -29.949 -31.674 -10.882 1.00 55.62 84 SER A O 1
ATOM 684 N N . GLN A 1 85 ? -31.866 -32.160 -9.802 1.00 61.31 85 GLN A N 1
ATOM 685 C CA . GLN A 1 85 ? -31.286 -32.381 -8.478 1.00 61.31 85 GLN A CA 1
ATOM 686 C C . GLN A 1 85 ? -30.479 -33.683 -8.528 1.00 61.31 85 GLN A C 1
ATOM 688 O O . GLN A 1 85 ? -30.992 -34.765 -8.254 1.00 61.31 85 GLN A O 1
ATOM 693 N N . THR A 1 86 ? -29.213 -33.601 -8.928 1.00 65.19 86 THR A N 1
ATOM 694 C CA . THR A 1 86 ? -28.282 -34.704 -8.722 1.00 65.19 86 THR A CA 1
ATOM 695 C C . THR A 1 86 ? -28.027 -34.779 -7.226 1.00 65.19 86 THR A C 1
ATOM 697 O O . THR A 1 86 ? -27.325 -33.933 -6.674 1.00 65.19 86 THR A O 1
ATOM 700 N N . LEU A 1 87 ? -28.661 -35.754 -6.574 1.00 66.94 87 LEU A N 1
ATOM 701 C CA . LEU A 1 87 ? -28.343 -36.192 -5.220 1.00 66.94 87 LEU A CA 1
ATOM 702 C C . LEU A 1 87 ? -26.847 -36.510 -5.180 1.00 66.94 87 LEU A C 1
ATOM 704 O O . LEU A 1 87 ? -26.409 -37.541 -5.686 1.00 66.94 87 LEU A O 1
ATOM 708 N N . ILE A 1 88 ? -26.058 -35.574 -4.657 1.00 76.38 88 ILE A N 1
ATOM 709 C CA . ILE A 1 88 ? -24.640 -35.790 -4.403 1.00 76.38 88 ILE A CA 1
ATOM 710 C C . ILE A 1 88 ? -24.590 -36.798 -3.258 1.00 76.38 88 ILE A C 1
ATOM 712 O O . ILE A 1 88 ? -24.974 -36.480 -2.134 1.00 76.38 88 ILE A O 1
ATOM 716 N N . ASP A 1 89 ? -24.193 -38.026 -3.577 1.00 67.56 89 ASP A N 1
ATOM 717 C CA . ASP A 1 89 ? -23.990 -39.098 -2.610 1.00 67.56 89 ASP A CA 1
ATOM 718 C C . ASP A 1 89 ? -22.931 -38.644 -1.588 1.00 67.56 89 ASP A C 1
ATOM 720 O O . ASP A 1 89 ? -21.753 -38.486 -1.909 1.00 67.56 89 ASP A O 1
ATOM 724 N N . GLN A 1 90 ? -23.373 -38.338 -0.364 1.00 66.69 90 GLN A N 1
ATOM 725 C CA . GLN A 1 90 ? -22.557 -37.737 0.700 1.00 66.69 90 GLN A CA 1
ATOM 726 C C . GLN A 1 90 ? -21.565 -38.727 1.337 1.00 66.69 90 GLN A C 1
ATOM 728 O O . GLN A 1 90 ? -20.859 -38.380 2.282 1.00 66.69 90 GLN A O 1
ATOM 733 N N . THR A 1 91 ? -21.496 -39.965 0.850 1.00 66.69 91 THR A N 1
ATOM 734 C CA . THR A 1 91 ? -20.867 -41.081 1.569 1.00 66.69 91 THR A CA 1
ATOM 735 C C . THR A 1 91 ? -19.340 -41.164 1.470 1.00 66.69 91 THR A C 1
ATOM 737 O O . THR A 1 91 ? -18.756 -42.054 2.082 1.00 66.69 91 THR A O 1
ATOM 740 N N . SER A 1 92 ? -18.644 -40.249 0.781 1.00 67.88 92 SER A N 1
ATOM 741 C CA . SER A 1 92 ? -17.166 -40.282 0.763 1.00 67.88 92 SER A CA 1
ATOM 742 C C . SER A 1 92 ? -16.471 -38.953 0.457 1.00 67.88 92 SER A C 1
ATOM 744 O O . SER A 1 92 ? -15.519 -38.902 -0.322 1.00 67.88 92 SER A O 1
ATOM 746 N N . LEU A 1 93 ? -16.892 -37.849 1.083 1.00 74.38 93 LEU A N 1
ATOM 747 C CA . LEU A 1 93 ? -16.059 -36.646 1.026 1.00 74.38 93 LEU A CA 1
ATOM 748 C C . LEU A 1 93 ? -14.764 -36.890 1.828 1.00 74.38 93 LEU A C 1
ATOM 750 O O . LEU A 1 93 ? -14.836 -37.176 3.022 1.00 74.38 93 LEU A O 1
ATOM 754 N N . PRO A 1 94 ? -13.572 -36.779 1.209 1.00 86.19 94 PRO A N 1
ATOM 755 C CA . PRO A 1 94 ? -12.296 -37.124 1.844 1.00 86.19 94 PRO A CA 1
ATOM 756 C C . PRO A 1 94 ? -11.845 -36.117 2.915 1.00 86.19 94 PRO A C 1
ATOM 758 O O . PRO A 1 94 ? -10.763 -36.263 3.479 1.00 86.19 94 PRO A O 1
ATOM 761 N N . VAL A 1 95 ? -12.642 -35.079 3.179 1.00 91.94 95 VAL A N 1
ATOM 762 C CA . VAL A 1 95 ? -12.302 -33.980 4.083 1.00 91.94 95 VAL A CA 1
ATOM 763 C C . VAL A 1 95 ? -13.398 -33.843 5.130 1.00 91.94 95 VAL A C 1
ATOM 765 O O . VAL A 1 95 ? -14.517 -33.438 4.823 1.00 91.94 95 VAL A O 1
ATOM 768 N N . GLN A 1 96 ? -13.060 -34.170 6.376 1.00 91.06 96 GLN A N 1
ATOM 769 C CA . GLN A 1 96 ? -13.904 -33.890 7.530 1.00 91.06 96 GLN A CA 1
ATOM 770 C C . GLN A 1 96 ? -13.787 -32.400 7.871 1.00 91.06 96 GLN A C 1
ATOM 772 O O . GLN A 1 96 ? -12.691 -31.903 8.130 1.00 91.06 96 GLN A O 1
ATOM 777 N N . LEU A 1 97 ? -14.909 -31.681 7.841 1.00 93.06 97 LEU A N 1
ATOM 778 C CA . LEU A 1 97 ? -14.960 -30.286 8.271 1.00 93.06 97 LEU A CA 1
ATOM 779 C C . LEU A 1 97 ? -14.932 -30.221 9.802 1.00 93.06 97 LEU A C 1
ATOM 781 O O . LEU A 1 97 ? -15.612 -31.002 10.467 1.00 93.06 97 LEU A O 1
ATOM 785 N N . SER A 1 98 ? -14.159 -29.285 10.353 1.00 94.69 98 SER A N 1
ATOM 786 C CA . SER A 1 98 ? -14.057 -29.085 11.806 1.00 94.69 98 SER A C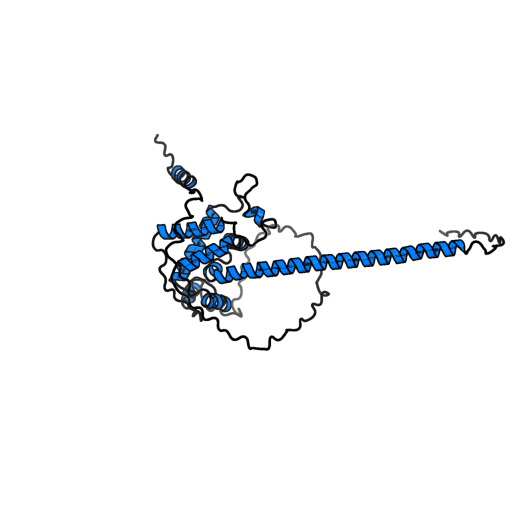A 1
ATOM 787 C C . SER A 1 98 ? -15.277 -28.392 12.421 1.00 94.69 98 SER A C 1
ATOM 789 O O . SER A 1 98 ? -15.449 -28.466 13.631 1.00 94.69 98 SER A O 1
ATOM 791 N N . TYR A 1 99 ? -16.099 -27.726 11.605 1.00 95.12 99 TYR A N 1
ATOM 792 C CA . TYR A 1 99 ? -17.263 -26.947 12.036 1.00 95.12 99 TYR A CA 1
ATOM 793 C C . TYR A 1 99 ? -18.519 -27.412 11.302 1.00 95.12 99 TYR A C 1
ATOM 795 O O . TYR A 1 99 ? -18.454 -27.770 10.121 1.00 95.12 99 TYR A O 1
ATOM 803 N N . ALA A 1 100 ? -19.660 -27.390 11.991 1.00 95.19 100 ALA A N 1
ATOM 804 C CA . ALA A 1 100 ? -20.940 -27.842 11.442 1.00 95.19 100 ALA A CA 1
ATOM 805 C C . ALA A 1 100 ? -21.675 -26.756 10.632 1.00 95.19 100 ALA A C 1
ATOM 807 O O . ALA A 1 100 ? -22.505 -27.073 9.778 1.00 95.19 100 ALA A O 1
ATOM 808 N N . SER A 1 101 ? -21.383 -25.478 10.890 1.00 96.00 101 SER A N 1
ATOM 809 C CA . SER A 1 101 ? -21.996 -24.323 10.224 1.00 96.00 101 SER A CA 1
ATOM 810 C C . SER A 1 101 ? -21.037 -23.125 10.175 1.00 96.00 101 SER A C 1
ATOM 812 O O . SER A 1 101 ? -19.976 -23.137 10.798 1.00 96.00 101 SER A O 1
ATOM 814 N N . LEU A 1 102 ? -21.406 -22.077 9.428 1.00 92.75 102 LEU A N 1
ATOM 815 C CA . LEU A 1 102 ? -20.659 -20.812 9.420 1.00 92.75 102 LEU A CA 1
ATOM 816 C C . LEU A 1 102 ? -20.672 -20.142 10.802 1.00 92.75 102 LEU A C 1
ATOM 818 O O . LEU A 1 102 ? -19.631 -19.696 11.260 1.00 92.75 102 LEU A O 1
ATOM 822 N N . GLU A 1 103 ? -21.820 -20.130 11.477 1.00 94.25 103 GLU A N 1
ATOM 823 C CA . GLU A 1 103 ? -21.971 -19.566 12.826 1.00 94.25 103 GLU A CA 1
ATOM 824 C C . GLU A 1 103 ? -21.100 -20.306 13.859 1.00 94.25 103 GLU A C 1
ATOM 826 O O . GLU A 1 103 ? -20.484 -19.680 14.723 1.00 94.25 103 GLU A O 1
ATOM 831 N N . ASP A 1 104 ? -20.988 -21.634 13.732 1.00 95.31 104 ASP A N 1
ATOM 832 C CA . ASP A 1 104 ? -20.091 -22.466 14.546 1.00 95.31 104 ASP A CA 1
ATOM 833 C C . ASP A 1 104 ? -18.615 -22.139 14.259 1.00 95.31 104 ASP A C 1
ATOM 835 O O . ASP A 1 104 ? -17.819 -21.974 15.182 1.00 95.31 104 ASP A O 1
ATOM 839 N N . ALA A 1 105 ? -18.253 -21.931 12.988 1.00 93.31 105 ALA A N 1
ATOM 840 C CA . ALA A 1 105 ? -16.907 -21.501 12.608 1.00 93.31 105 ALA A CA 1
ATOM 841 C C . ALA A 1 105 ? -16.566 -20.086 13.112 1.00 93.31 105 ALA A C 1
ATOM 843 O O . ALA A 1 105 ? -15.456 -19.863 13.594 1.00 93.31 105 ALA A O 1
ATOM 844 N N . GLU A 1 106 ? -17.502 -19.137 13.039 1.00 88.44 106 GLU A N 1
ATOM 845 C CA . GLU A 1 106 ? -17.338 -17.770 13.555 1.00 88.44 106 GLU A CA 1
ATOM 846 C C . GLU A 1 106 ? -17.204 -17.761 15.084 1.00 88.44 106 GLU A C 1
ATOM 848 O O . GLU A 1 106 ? -16.332 -17.082 15.629 1.00 88.44 106 GLU A O 1
ATOM 853 N N . SER A 1 107 ? -17.995 -18.586 15.774 1.00 89.44 107 SER A N 1
ATOM 854 C CA . SER A 1 107 ? -17.895 -18.779 17.226 1.00 89.44 107 SER A CA 1
ATOM 855 C C . SER A 1 107 ? -16.569 -19.445 17.619 1.00 89.44 107 SER A C 1
ATOM 857 O O . SER A 1 107 ? -15.908 -19.030 18.575 1.00 89.44 107 SER A O 1
ATOM 859 N N . GLY A 1 108 ? -16.136 -20.447 16.849 1.00 89.88 108 GLY A N 1
ATOM 860 C CA . GLY A 1 108 ? -14.859 -21.135 17.025 1.00 89.88 108 GLY A CA 1
ATOM 861 C C . GLY A 1 108 ? -13.647 -20.246 16.743 1.00 89.88 108 GLY A C 1
ATOM 862 O O . GLY A 1 108 ? -12.621 -20.382 17.411 1.00 89.88 108 GLY A O 1
ATOM 863 N N . ALA A 1 109 ? -13.767 -19.281 15.824 1.00 86.12 109 ALA A N 1
ATOM 864 C CA . ALA A 1 109 ? -12.687 -18.363 15.464 1.00 86.12 109 ALA A CA 1
ATOM 865 C C . ALA A 1 109 ? -12.188 -17.534 16.659 1.00 86.12 109 ALA A C 1
ATOM 867 O O . ALA A 1 109 ? -10.986 -17.285 16.772 1.00 86.12 109 ALA A O 1
ATOM 868 N N . ALA A 1 110 ? -13.080 -17.168 17.587 1.00 79.44 110 ALA A N 1
ATOM 869 C CA . ALA A 1 110 ? -12.722 -16.470 18.823 1.00 79.44 110 ALA A CA 1
ATOM 870 C C . ALA A 1 110 ? -11.881 -17.331 19.787 1.00 79.44 110 ALA A C 1
ATOM 872 O O . ALA A 1 110 ? -11.154 -16.793 20.619 1.00 79.44 110 ALA A O 1
ATOM 873 N N . SER A 1 111 ? -11.962 -18.660 19.662 1.00 84.81 111 SER A N 1
ATOM 874 C CA . SER A 1 111 ? -11.217 -19.623 20.484 1.00 84.81 111 SER A CA 1
ATOM 875 C C . SER A 1 111 ? -9.878 -20.039 19.867 1.00 84.81 111 SER A C 1
ATOM 877 O O . SER A 1 111 ? -9.125 -20.791 20.490 1.00 84.81 111 SER A O 1
ATOM 879 N N . LEU A 1 112 ? -9.560 -19.581 18.651 1.00 85.19 112 LEU A N 1
ATOM 880 C CA . LEU A 1 112 ? -8.293 -19.908 18.004 1.00 85.19 112 LEU A CA 1
ATOM 881 C C . LEU A 1 112 ? -7.124 -19.307 18.791 1.00 85.19 112 LEU A C 1
ATOM 883 O O . LEU A 1 112 ? -7.035 -18.098 19.009 1.00 85.19 112 LEU A O 1
ATOM 887 N N . HIS A 1 113 ? -6.199 -20.170 19.204 1.00 83.38 113 HIS A N 1
ATOM 888 C CA . HIS A 1 113 ? -4.985 -19.748 19.882 1.00 83.38 113 HIS A CA 1
ATOM 889 C C . HIS A 1 113 ? -3.951 -19.274 18.858 1.00 83.38 113 HIS A C 1
ATOM 891 O O . HIS A 1 113 ? -3.328 -20.080 18.170 1.00 83.38 113 HIS A O 1
ATOM 897 N N . TYR A 1 114 ? -3.746 -17.962 18.780 1.00 81.81 114 TYR A N 1
ATOM 898 C CA . TYR A 1 114 ? -2.667 -17.385 17.987 1.00 81.81 114 TYR A CA 1
ATOM 899 C C . TYR A 1 114 ? -1.374 -17.380 18.807 1.00 81.81 114 TYR A C 1
ATOM 901 O O . TYR A 1 114 ? -1.307 -16.731 19.852 1.00 81.81 114 TYR A O 1
ATOM 909 N N . GLN A 1 115 ? -0.319 -18.033 18.307 1.00 83.56 115 GLN A N 1
ATOM 910 C CA . GLN A 1 115 ? 1.005 -18.047 18.953 1.00 83.56 115 GLN A CA 1
ATOM 911 C C . GLN A 1 115 ? 1.552 -16.627 19.196 1.00 83.56 115 GLN A C 1
ATOM 913 O O . GLN A 1 115 ? 2.323 -16.384 20.123 1.00 83.56 115 GLN A O 1
ATOM 918 N N . HIS A 1 116 ? 1.128 -15.678 18.363 1.00 82.12 116 HIS A N 1
ATOM 919 C CA . HIS A 1 116 ? 1.534 -14.280 18.399 1.00 82.12 116 HIS A CA 1
ATOM 920 C C . HIS A 1 116 ? 0.412 -13.349 18.873 1.00 82.12 116 HIS A C 1
ATOM 922 O O . HIS A 1 116 ? 0.310 -12.220 18.392 1.00 82.12 116 HIS A O 1
ATOM 928 N N . ALA A 1 117 ? -0.426 -13.814 19.808 1.00 78.94 117 ALA A N 1
ATOM 929 C CA . ALA A 1 117 ? -1.479 -13.004 20.407 1.00 78.94 117 ALA A CA 1
ATOM 930 C C . ALA A 1 117 ? -0.900 -11.752 21.083 1.00 78.94 117 ALA A C 1
ATOM 932 O O . ALA A 1 117 ? -0.074 -11.822 21.995 1.00 78.94 117 ALA A O 1
ATOM 933 N N . TRP A 1 118 ? -1.363 -10.591 20.633 1.00 79.56 118 TRP A N 1
ATOM 934 C CA . TRP A 1 118 ? -1.058 -9.302 21.239 1.00 79.56 118 TRP A CA 1
ATOM 935 C C . TRP A 1 118 ? -2.306 -8.755 21.917 1.00 79.56 118 TRP A C 1
ATOM 937 O O . TRP A 1 118 ? -3.352 -8.661 21.282 1.00 79.56 118 TRP A O 1
ATOM 947 N N . TYR A 1 119 ? -2.169 -8.347 23.180 1.00 74.06 119 TYR A N 1
ATOM 948 C CA . TYR A 1 119 ? -3.208 -7.627 23.907 1.00 74.06 119 TYR A CA 1
ATOM 949 C C . TYR A 1 119 ? -2.859 -6.133 23.994 1.00 74.06 119 TYR A C 1
ATOM 951 O O . TYR A 1 119 ? -1.781 -5.780 24.485 1.00 74.06 119 TYR A O 1
ATOM 959 N N . PRO A 1 120 ? -3.724 -5.251 23.482 1.00 70.44 120 PRO A N 1
ATOM 960 C CA . PRO A 1 120 ? -3.450 -3.824 23.398 1.00 70.44 120 PRO A CA 1
ATOM 961 C C . PRO A 1 120 ? -3.554 -3.119 24.760 1.00 70.44 120 PRO A C 1
ATOM 963 O O . PRO A 1 120 ? -4.304 -3.524 25.641 1.00 70.44 120 PRO A O 1
ATOM 966 N N . GLN A 1 121 ? -2.773 -2.045 24.919 1.00 65.25 121 GLN A N 1
ATOM 967 C CA . GLN A 1 121 ? -2.634 -1.259 26.160 1.00 65.25 121 GLN A CA 1
ATOM 968 C C . GLN A 1 121 ? -2.982 0.232 25.963 1.00 65.25 121 GLN A C 1
ATOM 970 O O . GLN A 1 121 ? -2.476 1.087 26.682 1.00 65.25 121 GLN A O 1
ATOM 975 N N . SER A 1 122 ? -3.769 0.589 24.944 1.00 67.75 122 SER A N 1
ATOM 976 C CA . SER A 1 122 ? -3.932 1.995 24.528 1.00 67.75 122 SER A CA 1
ATOM 977 C C . SER A 1 122 ? -5.358 2.508 24.647 1.00 67.75 122 SER A C 1
ATOM 979 O O . SER A 1 122 ? -6.314 1.791 24.362 1.00 67.75 122 SER A O 1
ATOM 981 N N . THR A 1 123 ? -5.463 3.796 24.971 1.00 85.50 123 THR A N 1
ATOM 982 C CA . THR A 1 123 ? -6.666 4.601 24.783 1.00 85.50 123 THR A CA 1
ATOM 983 C C . THR A 1 123 ? -6.993 4.670 23.293 1.00 85.50 123 THR A C 1
ATOM 985 O O . THR A 1 123 ? -6.218 5.175 22.476 1.00 85.50 123 THR A O 1
ATOM 988 N N . VAL A 1 124 ? -8.127 4.084 22.929 1.00 94.38 124 VAL A N 1
ATOM 989 C CA . VAL A 1 124 ? -8.761 4.291 21.627 1.00 94.38 124 VAL A CA 1
ATOM 990 C C . VAL A 1 124 ? -9.677 5.513 21.723 1.00 94.38 124 VAL A C 1
ATOM 992 O O . VAL A 1 124 ? -10.158 5.796 22.816 1.00 94.38 124 VAL A O 1
ATOM 995 N N . PRO A 1 125 ? -9.935 6.230 20.619 1.00 95.56 125 PRO A N 1
ATOM 996 C CA . PRO A 1 125 ? -10.932 7.296 20.592 1.00 95.56 125 PRO A CA 1
ATOM 997 C C . PRO A 1 125 ? -12.286 6.802 21.103 1.00 95.56 125 PRO A C 1
ATOM 999 O O . PRO A 1 125 ? -12.758 5.740 20.682 1.00 95.56 125 PRO A O 1
ATOM 1002 N N . GLU A 1 126 ? -12.902 7.569 21.996 1.00 95.12 126 GLU A N 1
ATOM 1003 C CA . GLU A 1 126 ? -14.216 7.246 22.570 1.00 95.12 126 GLU A CA 1
ATOM 1004 C C . GLU A 1 126 ? -15.292 8.209 22.070 1.00 95.12 126 GLU A C 1
ATOM 1006 O O . GLU A 1 126 ? -16.460 7.835 21.955 1.00 95.12 126 GLU A O 1
ATOM 1011 N N . THR A 1 127 ? -14.895 9.436 21.733 1.00 97.19 127 THR A N 1
ATOM 1012 C CA . THR A 1 127 ? -15.809 10.487 21.282 1.00 97.19 127 THR A CA 1
ATOM 1013 C C . THR A 1 127 ? -15.901 10.545 19.757 1.00 97.19 127 THR A C 1
ATOM 1015 O O . THR A 1 127 ? -14.964 10.198 19.028 1.00 97.19 127 THR A O 1
ATOM 1018 N N . GLN A 1 128 ? -17.044 11.008 19.247 1.00 97.38 128 GLN A N 1
ATOM 1019 C CA . GLN A 1 128 ? -17.260 11.159 17.806 1.00 97.38 128 GLN A CA 1
ATOM 1020 C C . GLN A 1 128 ? -16.312 12.213 17.211 1.00 97.38 128 GLN A C 1
ATOM 1022 O O . GLN A 1 128 ? -15.844 12.079 16.077 1.00 97.38 128 GLN A O 1
ATOM 1027 N N . GLU A 1 129 ? -15.987 13.241 17.987 1.00 97.69 129 GLU A N 1
ATOM 1028 C CA . GLU A 1 129 ? -15.061 14.313 17.642 1.00 97.69 129 GLU A CA 1
ATOM 1029 C C . GLU A 1 129 ? -13.647 13.760 17.420 1.00 97.69 129 GLU A C 1
ATOM 1031 O O . GLU A 1 129 ? -13.033 14.022 16.387 1.00 97.69 129 GLU A O 1
ATOM 1036 N N . GLU A 1 130 ? -13.151 12.905 18.315 1.00 97.00 130 GLU A N 1
ATOM 1037 C CA . GLU A 1 130 ? -11.855 12.243 18.130 1.00 97.00 130 GLU A CA 1
ATOM 1038 C C . GLU A 1 130 ? -11.863 11.289 16.927 1.00 97.00 130 GLU A C 1
ATOM 1040 O O . GLU A 1 130 ? -10.893 11.227 16.169 1.00 97.00 130 GLU A O 1
ATOM 1045 N N . CYS A 1 131 ? -12.963 10.560 16.710 1.00 97.56 131 CYS A N 1
ATOM 1046 C CA . CYS A 1 131 ? -13.096 9.678 15.550 1.00 97.56 131 CYS A CA 1
ATOM 1047 C C . CYS A 1 131 ? -13.002 10.472 14.237 1.00 97.56 131 CYS A C 1
ATOM 1049 O O . CYS A 1 131 ? -12.209 10.144 13.351 1.00 97.56 131 CYS A O 1
ATOM 1051 N N . THR A 1 132 ? -13.769 11.560 14.129 1.00 97.81 132 THR A N 1
ATOM 1052 C CA . THR A 1 132 ? -13.753 12.446 12.953 1.00 97.81 132 THR A CA 1
ATOM 1053 C C . THR A 1 132 ? -12.397 13.123 12.754 1.00 97.81 132 THR A C 1
ATOM 1055 O O . THR A 1 132 ? -11.931 13.228 11.616 1.00 97.81 132 THR A O 1
ATOM 1058 N N . PHE A 1 133 ? -11.706 13.492 13.838 1.00 97.75 133 PHE A N 1
ATOM 1059 C CA . PHE A 1 133 ? -10.339 14.007 13.787 1.00 97.75 133 PHE A CA 1
ATOM 1060 C C . PHE A 1 133 ? -9.388 13.028 13.082 1.00 97.75 133 PHE A C 1
ATOM 1062 O O . PHE A 1 133 ? -8.714 13.409 12.121 1.00 97.75 133 PHE A O 1
ATOM 1069 N N . TRP A 1 134 ? -9.366 11.754 13.480 1.00 98.12 134 TRP A N 1
ATOM 1070 C CA . TRP A 1 134 ? -8.474 10.764 12.866 1.00 98.12 134 TRP A CA 1
ATOM 1071 C C . TRP A 1 134 ? -8.861 10.417 11.426 1.00 98.12 134 TRP A C 1
ATOM 1073 O O . TRP A 1 134 ? -7.989 10.285 10.564 1.00 98.12 134 TRP A O 1
ATOM 1083 N N . VAL A 1 135 ? -10.158 10.324 11.130 1.00 98.38 135 VAL A N 1
ATOM 1084 C CA . VAL A 1 135 ? -10.642 10.076 9.764 1.00 98.38 135 VAL A CA 1
ATOM 1085 C C . VAL A 1 135 ? -10.272 11.224 8.826 1.00 98.38 135 VAL A C 1
ATOM 1087 O O . VAL A 1 135 ? -9.840 10.971 7.700 1.00 98.38 135 VAL A O 1
ATOM 1090 N N . SER A 1 136 ? -10.350 12.476 9.288 1.00 98.25 136 SER A N 1
ATOM 1091 C CA . SER A 1 136 ? -9.928 13.636 8.492 1.00 98.25 136 SER A CA 1
ATOM 1092 C C . SER A 1 136 ? -8.428 13.601 8.161 1.00 98.25 136 SER A C 1
ATOM 1094 O O . SER A 1 136 ? -8.045 13.901 7.029 1.00 98.25 136 SER A O 1
ATOM 1096 N N . HIS A 1 137 ? -7.583 13.128 9.086 1.00 98.06 137 HIS A N 1
ATOM 1097 C CA . HIS A 1 137 ? -6.148 12.937 8.851 1.00 98.06 137 HIS A CA 1
ATOM 1098 C C . HIS A 1 137 ? -5.867 11.849 7.810 1.00 98.06 137 HIS A C 1
ATOM 1100 O O . HIS A 1 137 ? -5.048 12.053 6.910 1.00 98.06 137 HIS A O 1
ATOM 1106 N N . LEU A 1 138 ? -6.567 10.714 7.897 1.00 98.50 138 LEU A N 1
ATOM 1107 C CA . LEU A 1 138 ? -6.474 9.644 6.900 1.00 98.50 138 LEU A CA 1
ATOM 1108 C C . LEU A 1 138 ? -6.921 10.140 5.522 1.00 98.50 138 LEU A C 1
ATOM 1110 O O . LEU A 1 138 ? -6.238 9.895 4.527 1.00 98.50 138 LEU A O 1
ATOM 1114 N N . MET A 1 139 ? -8.026 10.889 5.468 1.00 97.88 139 MET A N 1
ATOM 1115 C CA . MET A 1 139 ? -8.528 11.485 4.234 1.00 97.88 139 MET A CA 1
ATOM 1116 C C . MET A 1 139 ? -7.475 12.414 3.631 1.00 97.88 139 MET A C 1
ATOM 1118 O O . MET A 1 139 ? -7.045 12.187 2.500 1.00 97.88 139 MET A O 1
ATOM 1122 N N . ALA A 1 140 ? -6.968 13.380 4.402 1.00 97.12 140 ALA A N 1
ATOM 1123 C CA . ALA A 1 140 ? -5.904 14.282 3.967 1.00 97.12 140 ALA A CA 1
ATOM 1124 C C . ALA A 1 140 ? -4.675 13.519 3.436 1.00 97.12 140 ALA A C 1
ATOM 1126 O O . ALA A 1 140 ? -4.138 13.878 2.391 1.00 97.12 140 ALA A O 1
ATOM 1127 N N . ALA A 1 141 ? -4.275 12.419 4.080 1.00 97.88 141 ALA A N 1
ATOM 1128 C CA . ALA A 1 141 ? -3.164 11.579 3.631 1.00 97.88 141 ALA A CA 1
ATOM 1129 C C . ALA A 1 141 ? -3.432 10.846 2.300 1.00 97.88 141 ALA A C 1
ATOM 1131 O O . ALA A 1 141 ? -2.552 10.786 1.435 1.00 97.88 141 ALA A O 1
ATOM 1132 N N . ILE A 1 142 ? -4.645 10.316 2.084 1.00 97.38 142 ILE A N 1
ATOM 1133 C CA . ILE A 1 142 ? -5.045 9.753 0.781 1.00 97.38 142 ILE A CA 1
ATOM 1134 C C . ILE A 1 142 ? -4.993 10.835 -0.295 1.00 97.38 142 ILE A C 1
ATOM 1136 O O . ILE A 1 142 ? -4.535 10.570 -1.411 1.00 97.38 142 ILE A O 1
ATOM 1140 N N . LEU A 1 143 ? -5.422 12.048 0.044 1.00 95.31 143 LEU A N 1
ATOM 1141 C CA . LEU A 1 143 ? -5.486 13.160 -0.887 1.00 95.31 143 LEU A CA 1
ATOM 1142 C C . LEU A 1 143 ? -4.109 13.730 -1.248 1.00 95.31 143 LEU A C 1
ATOM 1144 O O . LEU A 1 143 ? -3.913 14.157 -2.386 1.00 95.31 143 LEU A O 1
ATOM 1148 N N . ASP A 1 144 ? -3.182 13.723 -0.299 1.00 95.44 144 ASP A N 1
ATOM 1149 C CA . ASP A 1 144 ? -1.857 14.310 -0.430 1.00 95.44 144 ASP A CA 1
ATOM 1150 C C . ASP A 1 144 ? -0.938 13.454 -1.309 1.00 95.44 144 ASP A C 1
ATOM 1152 O O . ASP A 1 144 ? -0.612 12.309 -0.997 1.00 95.44 144 ASP A O 1
ATOM 1156 N N . THR A 1 145 ? -0.503 14.018 -2.434 1.00 95.88 145 THR A N 1
ATOM 1157 C CA . THR A 1 145 ? 0.441 13.384 -3.362 1.00 95.88 145 THR A CA 1
ATOM 1158 C C . THR A 1 145 ? 1.868 13.911 -3.234 1.00 95.88 145 THR A C 1
ATOM 1160 O O . THR A 1 145 ? 2.726 13.479 -4.000 1.00 95.88 145 THR A O 1
ATOM 1163 N N . SER A 1 146 ? 2.136 14.860 -2.334 1.00 95.44 146 SER A N 1
ATOM 1164 C CA . SER A 1 146 ? 3.397 15.609 -2.260 1.00 95.44 146 SER A CA 1
ATOM 1165 C C . SER A 1 146 ? 4.614 14.711 -2.020 1.00 95.44 146 SER A C 1
ATOM 1167 O O . SER A 1 146 ? 5.619 14.868 -2.715 1.00 95.44 146 SER A O 1
ATOM 1169 N N . SER A 1 147 ? 4.493 13.700 -1.157 1.00 96.31 147 SER A N 1
ATOM 1170 C CA . SER A 1 147 ? 5.559 12.751 -0.800 1.00 96.31 147 SER A CA 1
ATOM 1171 C C . SER A 1 147 ? 5.433 11.379 -1.474 1.00 96.31 147 SER A C 1
ATOM 1173 O O . SER A 1 147 ? 6.097 10.419 -1.081 1.00 96.31 147 SER A O 1
ATOM 1175 N N . CYS A 1 148 ? 4.608 11.259 -2.521 1.00 96.56 148 CYS A N 1
ATOM 1176 C CA . CYS A 1 148 ? 4.446 9.986 -3.217 1.00 96.56 148 CYS A CA 1
ATOM 1177 C C . CYS A 1 148 ? 5.738 9.566 -3.938 1.00 96.56 148 CYS A C 1
ATOM 1179 O O . CYS A 1 148 ? 6.271 10.342 -4.740 1.00 96.56 148 CYS A O 1
ATOM 1181 N N . LEU A 1 149 ? 6.185 8.331 -3.676 1.00 95.75 149 LEU A N 1
ATOM 1182 C CA . LEU A 1 149 ? 7.417 7.716 -4.193 1.00 95.75 149 LEU A CA 1
ATOM 1183 C C . LEU A 1 149 ? 7.251 7.079 -5.585 1.00 95.75 149 LEU A C 1
ATOM 1185 O O . LEU A 1 149 ? 8.217 6.617 -6.191 1.00 95.75 149 LEU A O 1
ATOM 1189 N N . GLU A 1 150 ? 6.022 7.012 -6.093 1.00 93.94 150 GLU A N 1
ATOM 1190 C CA . GLU A 1 150 ? 5.697 6.380 -7.371 1.00 93.94 150 GLU A CA 1
ATOM 1191 C C . GLU A 1 150 ? 5.928 7.329 -8.557 1.00 93.94 150 GLU A C 1
ATOM 1193 O O . GLU A 1 150 ? 5.972 8.554 -8.421 1.00 93.94 150 GLU A O 1
ATOM 1198 N N . ASN A 1 151 ? 6.049 6.767 -9.765 1.00 92.06 151 ASN A N 1
ATOM 1199 C CA . ASN A 1 151 ? 6.210 7.575 -10.970 1.00 92.06 151 ASN A CA 1
ATOM 1200 C C . ASN A 1 151 ? 4.906 8.318 -11.308 1.00 92.06 151 ASN A C 1
ATOM 1202 O O . ASN A 1 151 ? 3.960 7.730 -11.831 1.00 92.06 151 ASN A O 1
ATOM 1206 N N . ARG A 1 152 ? 4.901 9.635 -11.085 1.00 92.94 152 ARG A N 1
ATOM 1207 C CA . ARG A 1 152 ? 3.727 10.498 -11.280 1.00 92.94 152 ARG A CA 1
ATOM 1208 C C . ARG A 1 152 ? 3.366 10.770 -12.737 1.00 92.94 152 ARG A C 1
ATOM 1210 O O . ARG A 1 152 ? 2.285 11.277 -13.004 1.00 92.94 152 ARG A O 1
ATOM 1217 N N . THR A 1 153 ? 4.257 10.449 -13.673 1.00 92.38 153 THR A N 1
ATOM 1218 C CA . THR A 1 153 ? 4.088 10.756 -15.106 1.00 92.38 153 THR A CA 1
ATOM 1219 C C . THR A 1 153 ? 3.532 9.590 -15.917 1.00 92.38 153 THR A C 1
ATOM 1221 O O . THR A 1 153 ? 3.102 9.782 -17.052 1.00 92.38 153 THR A O 1
ATOM 1224 N N . LYS A 1 154 ? 3.536 8.370 -15.366 1.00 91.50 154 LYS A N 1
ATOM 1225 C CA . LYS A 1 154 ? 3.199 7.144 -16.103 1.00 91.50 154 LYS A CA 1
ATOM 1226 C C . LYS A 1 154 ? 2.140 6.314 -15.379 1.00 91.50 154 LYS A C 1
ATOM 1228 O O . LYS A 1 154 ? 1.920 6.437 -14.179 1.00 91.50 154 LYS A O 1
ATOM 1233 N N . GLY A 1 155 ? 1.506 5.414 -16.129 1.00 90.06 155 GLY A N 1
ATOM 1234 C CA . GLY A 1 155 ? 0.603 4.400 -15.586 1.00 90.06 155 GLY A CA 1
ATOM 1235 C C . GLY A 1 155 ? -0.754 4.949 -15.140 1.00 90.06 155 GLY A C 1
ATOM 1236 O O . GLY A 1 155 ? -1.346 5.806 -15.796 1.00 90.06 155 GLY A O 1
ATOM 1237 N N . SER A 1 156 ? -1.276 4.403 -14.041 1.00 92.06 156 SER A N 1
ATOM 1238 C CA . SER A 1 156 ? -2.575 4.784 -13.474 1.00 92.06 156 SER A CA 1
ATOM 1239 C C . SER A 1 156 ? -2.514 6.054 -12.624 1.00 92.06 156 SER A C 1
ATOM 1241 O O . SER A 1 156 ? -3.565 6.629 -12.346 1.00 92.06 156 SER A O 1
ATOM 1243 N N . PHE A 1 157 ? -1.318 6.519 -12.240 1.00 94.69 157 PHE A N 1
ATOM 1244 C CA . PHE A 1 157 ? -1.167 7.658 -11.337 1.00 94.69 157 PHE A CA 1
ATOM 1245 C C . PHE A 1 157 ? -1.793 8.949 -11.891 1.00 94.69 157 PHE A C 1
ATOM 1247 O O . PHE A 1 157 ? -2.666 9.494 -11.211 1.00 94.69 157 PHE A O 1
ATOM 1254 N N . PRO A 1 158 ? -1.465 9.419 -13.118 1.00 93.19 158 PRO A N 1
ATOM 1255 C CA . PRO A 1 158 ? -2.035 10.661 -13.636 1.00 93.19 158 PRO A CA 1
ATOM 1256 C C . PRO A 1 158 ? -3.561 10.628 -13.703 1.00 93.19 158 PRO A C 1
ATOM 1258 O O . PRO A 1 158 ? -4.222 11.600 -13.370 1.00 93.19 158 PRO A O 1
ATOM 1261 N N . LYS A 1 159 ? -4.123 9.475 -14.080 1.00 92.38 159 LYS A N 1
ATOM 1262 C CA . LYS A 1 159 ? -5.568 9.294 -14.264 1.00 92.38 159 LYS A CA 1
ATOM 1263 C C . LYS A 1 159 ? -6.353 9.356 -12.955 1.00 92.38 159 LYS A C 1
ATOM 1265 O O . LYS A 1 159 ? -7.534 9.678 -12.976 1.00 92.38 159 LYS A O 1
ATOM 1270 N N . ARG A 1 160 ? -5.723 8.985 -11.839 1.00 94.31 160 ARG A N 1
ATOM 1271 C CA . ARG A 1 160 ? -6.402 8.799 -10.550 1.00 94.31 160 ARG A CA 1
ATOM 1272 C C . ARG A 1 160 ? -6.077 9.881 -9.533 1.00 94.31 160 ARG A C 1
ATOM 1274 O O . ARG A 1 160 ? -6.942 10.232 -8.743 1.00 94.31 160 ARG A O 1
ATOM 1281 N N . TRP A 1 161 ? -4.846 10.385 -9.548 1.00 93.81 161 TRP A N 1
ATOM 1282 C CA . TRP A 1 161 ? -4.309 11.205 -8.462 1.00 93.81 161 TRP A CA 1
ATOM 1283 C C . TRP A 1 161 ? -3.769 12.554 -8.919 1.00 93.81 161 TRP A C 1
ATOM 1285 O O . TRP A 1 161 ? -3.746 13.481 -8.114 1.00 93.81 161 TRP A O 1
ATOM 1295 N N . ALA A 1 162 ? -3.346 12.696 -10.181 1.00 89.94 162 ALA A N 1
ATOM 1296 C CA . ALA A 1 162 ? -2.885 13.996 -10.653 1.00 89.94 162 ALA A CA 1
ATOM 1297 C C . ALA A 1 162 ? -4.064 14.977 -10.771 1.00 89.94 162 ALA A C 1
ATOM 1299 O O . ALA A 1 162 ? -5.162 14.571 -11.177 1.00 89.94 162 ALA A O 1
ATOM 1300 N N . PRO A 1 163 ? -3.847 16.261 -10.436 1.00 86.56 163 PRO A N 1
ATOM 1301 C CA . PRO A 1 163 ? -4.815 17.302 -10.742 1.00 86.56 163 PRO A CA 1
ATOM 1302 C C . PRO A 1 163 ? -5.035 17.365 -12.259 1.00 86.56 163 PRO A C 1
ATOM 1304 O O . PRO A 1 163 ? -4.099 17.194 -13.044 1.00 86.56 163 PRO A O 1
ATOM 1307 N N . SER A 1 164 ? -6.280 17.585 -12.676 1.00 83.62 164 SER A N 1
ATOM 1308 C CA . SER A 1 164 ? -6.598 17.863 -14.075 1.00 83.62 164 SER A CA 1
ATOM 1309 C C . SER A 1 164 ? -5.927 19.165 -14.508 1.00 83.62 164 SER A C 1
ATOM 1311 O O . SER A 1 164 ? -5.700 20.064 -13.700 1.00 83.62 164 SER A O 1
ATOM 1313 N N . SER A 1 165 ? -5.685 19.306 -15.812 1.00 82.44 165 SER A N 1
ATOM 1314 C CA . SER A 1 165 ? -5.249 20.569 -16.428 1.00 82.44 165 SER A CA 1
ATOM 1315 C C . SER A 1 165 ? -6.158 21.764 -16.101 1.00 82.44 165 SER A C 1
ATOM 1317 O O . SER A 1 165 ? -5.690 22.896 -16.089 1.00 82.44 165 SER A O 1
ATOM 1319 N N . SER A 1 166 ? -7.433 21.521 -15.778 1.00 84.00 166 SER A N 1
ATOM 1320 C CA . SER A 1 166 ? -8.385 22.546 -15.331 1.00 84.00 166 SER A CA 1
ATOM 1321 C C . SER A 1 166 ? -8.223 22.947 -13.857 1.00 84.00 166 SER A C 1
ATOM 1323 O O . SER A 1 166 ? -9.055 23.681 -13.333 1.00 84.00 166 SER A O 1
ATOM 1325 N N . GLY A 1 167 ? -7.223 22.410 -13.148 1.00 80.12 167 GLY A N 1
ATOM 1326 C CA . GLY A 1 167 ? -7.075 22.545 -11.696 1.00 80.12 167 GLY A CA 1
ATOM 1327 C C . GLY A 1 167 ? -8.101 21.737 -10.893 1.00 80.12 167 GLY A C 1
ATOM 1328 O O . GLY A 1 167 ? -7.959 21.594 -9.682 1.00 80.12 167 GLY A O 1
ATOM 1329 N N . GLN A 1 168 ? -9.113 21.160 -11.550 1.00 79.06 168 GLN A N 1
ATOM 1330 C CA . GLN A 1 168 ? -10.082 20.284 -10.904 1.00 79.06 168 GLN A CA 1
ATOM 1331 C C . GLN A 1 168 ? -9.462 18.922 -10.610 1.00 79.06 168 GLN A C 1
ATOM 1333 O O . GLN A 1 168 ? -8.621 18.406 -11.347 1.00 79.06 168 GLN A O 1
ATOM 1338 N N . ARG A 1 169 ? -9.891 18.301 -9.519 1.00 73.94 169 ARG A N 1
ATOM 1339 C CA . ARG A 1 169 ? -9.439 16.957 -9.189 1.00 73.94 169 ARG A CA 1
ATOM 1340 C C . ARG A 1 169 ? -9.966 15.947 -10.206 1.00 73.94 169 ARG A C 1
ATOM 1342 O O . ARG A 1 169 ? -11.127 16.020 -10.600 1.00 73.94 169 ARG A O 1
ATOM 1349 N N . ASN A 1 170 ? -9.133 14.984 -10.598 1.00 74.25 170 ASN A N 1
ATOM 1350 C CA . ASN A 1 170 ? -9.605 13.861 -11.401 1.00 74.25 170 ASN A CA 1
ATOM 1351 C C . ASN A 1 170 ? -10.689 13.082 -10.641 1.00 74.25 170 ASN A C 1
ATOM 1353 O O . ASN A 1 170 ? -10.502 12.709 -9.485 1.00 74.25 170 ASN A O 1
ATOM 1357 N N . SER A 1 171 ? -11.814 12.827 -11.308 1.00 69.19 171 SER A N 1
ATOM 1358 C CA . SER A 1 171 ? -13.033 12.249 -10.727 1.00 69.19 171 SER A CA 1
ATOM 1359 C C . SER A 1 171 ? -12.995 10.729 -10.538 1.00 69.19 171 SER A C 1
ATOM 1361 O O . SER A 1 171 ? -14.038 10.119 -10.318 1.00 69.19 171 SER A O 1
ATOM 1363 N N . TYR A 1 172 ? -11.827 10.087 -10.662 1.00 94.50 172 TYR A N 1
ATOM 1364 C CA . TYR A 1 172 ? -11.768 8.625 -10.738 1.00 94.50 172 TYR A CA 1
ATOM 1365 C C . TYR A 1 172 ? -12.328 7.941 -9.485 1.00 94.50 172 TYR A C 1
ATOM 1367 O O . TYR A 1 172 ? -13.055 6.959 -9.602 1.00 94.50 172 TYR A O 1
ATOM 1375 N N . TYR A 1 173 ? -12.008 8.464 -8.299 1.00 95.06 173 TYR A N 1
ATOM 1376 C CA . TYR A 1 173 ? -12.678 8.073 -7.062 1.00 95.06 173 TYR A CA 1
ATOM 1377 C C . TYR A 1 173 ? -13.473 9.256 -6.526 1.00 95.06 173 TYR A C 1
ATOM 1379 O O . TYR A 1 173 ? -12.955 10.370 -6.423 1.00 95.06 173 TYR A O 1
ATOM 1387 N N . GLN A 1 174 ? -14.716 8.982 -6.150 1.00 95.25 174 GLN A N 1
ATOM 1388 C CA . GLN A 1 174 ? -15.556 9.913 -5.409 1.00 95.25 174 GLN A CA 1
ATOM 1389 C C . GLN A 1 174 ? -14.978 10.143 -4.005 1.00 95.25 174 GLN A C 1
ATOM 1391 O O . GLN A 1 174 ? -14.381 9.232 -3.421 1.00 95.25 174 GLN A O 1
ATOM 1396 N N . LEU A 1 175 ? -15.139 11.354 -3.464 1.00 94.88 175 LEU A N 1
ATOM 1397 C CA . LEU A 1 175 ? -14.606 11.706 -2.142 1.00 94.88 175 LEU A CA 1
ATOM 1398 C C . LEU A 1 175 ? -15.277 10.880 -1.046 1.00 94.88 175 LEU A C 1
ATOM 1400 O O . LEU A 1 175 ? -14.608 10.428 -0.127 1.00 94.88 175 LEU A O 1
ATOM 1404 N N . GLU A 1 176 ? -16.564 10.606 -1.213 1.00 96.88 176 GLU A N 1
ATOM 1405 C CA . GLU A 1 176 ? -17.398 9.795 -0.336 1.00 96.88 176 GLU A CA 1
ATOM 1406 C C . GLU A 1 176 ? -16.873 8.353 -0.252 1.00 96.88 176 GLU A C 1
ATOM 1408 O O . GLU A 1 176 ? -16.818 7.754 0.820 1.00 96.88 176 GLU A O 1
ATOM 1413 N N . ALA A 1 177 ? -16.401 7.797 -1.374 1.00 96.94 177 ALA A N 1
ATOM 1414 C CA . ALA A 1 177 ? -15.790 6.469 -1.395 1.00 96.94 177 ALA A CA 1
ATOM 1415 C C . ALA A 1 177 ? -14.422 6.453 -0.688 1.00 96.94 177 ALA A C 1
ATOM 14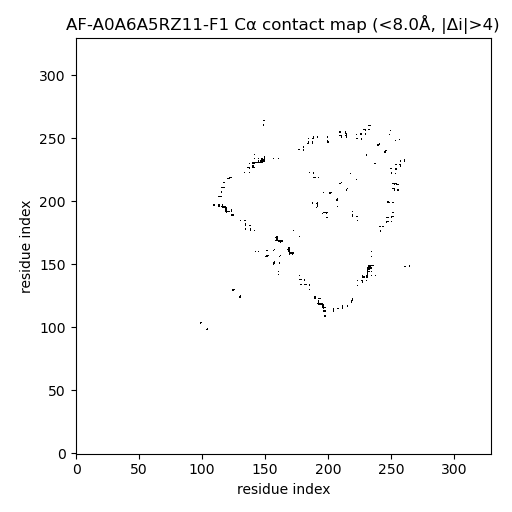17 O O . ALA A 1 177 ? -14.067 5.464 -0.035 1.00 96.94 177 ALA A O 1
ATOM 1418 N N . MET A 1 178 ? -13.640 7.532 -0.819 1.00 97.44 178 MET A N 1
ATOM 1419 C CA . MET A 1 178 ? -12.368 7.669 -0.101 1.00 97.44 178 MET A CA 1
ATOM 1420 C C . MET A 1 178 ? -12.612 7.801 1.404 1.00 97.44 178 MET A C 1
ATOM 1422 O O . MET A 1 178 ? -11.980 7.093 2.183 1.00 97.44 178 MET A O 1
ATOM 1426 N N . GLU A 1 179 ? -13.574 8.633 1.804 1.00 98.06 179 GLU A N 1
ATOM 1427 C CA . GLU A 1 179 ? -13.982 8.811 3.197 1.00 98.06 179 GLU A CA 1
ATOM 1428 C C . GLU A 1 179 ? -14.469 7.491 3.808 1.00 98.06 179 GLU A C 1
ATOM 1430 O O . GLU A 1 179 ? -14.009 7.105 4.882 1.00 98.06 179 GLU A O 1
ATOM 1435 N N . LEU A 1 180 ? -15.314 6.735 3.098 1.00 98.19 180 LEU A N 1
ATOM 1436 C CA . LEU A 1 180 ? -15.746 5.403 3.530 1.00 98.19 180 LEU A CA 1
ATOM 1437 C C . LEU A 1 180 ? -14.554 4.459 3.758 1.00 98.19 180 LEU A C 1
ATOM 1439 O O . LEU A 1 180 ? -14.545 3.674 4.706 1.00 98.19 180 LEU A O 1
ATOM 1443 N N . THR A 1 181 ? -13.531 4.533 2.906 1.00 98.38 181 THR A N 1
ATOM 1444 C CA . THR A 1 181 ? -12.302 3.742 3.069 1.00 98.38 181 THR A CA 1
ATOM 1445 C C . THR A 1 181 ? -11.512 4.184 4.306 1.00 98.38 181 THR A C 1
ATOM 1447 O O . THR A 1 181 ? -11.002 3.333 5.036 1.00 98.38 181 THR A O 1
ATOM 1450 N N . CYS A 1 182 ? -11.458 5.488 4.596 1.00 98.50 182 CYS A N 1
ATOM 1451 C CA . CYS A 1 182 ? -10.854 6.022 5.819 1.00 98.50 182 CYS A CA 1
ATOM 1452 C C . CYS A 1 182 ? -11.584 5.544 7.080 1.00 98.50 182 CYS A C 1
ATOM 1454 O O . CYS A 1 182 ? -10.923 5.124 8.027 1.00 98.50 182 CYS A O 1
ATOM 1456 N N . TRP A 1 183 ? -12.920 5.529 7.077 1.00 98.31 183 TRP A N 1
ATOM 1457 C CA . TRP A 1 183 ? -13.712 4.970 8.178 1.00 98.31 183 TRP A CA 1
ATOM 1458 C C . TRP A 1 183 ? -13.416 3.486 8.405 1.00 98.31 183 TRP A C 1
ATOM 1460 O O . TRP A 1 183 ? -13.215 3.076 9.542 1.00 98.31 183 TRP A O 1
ATOM 1470 N N . LYS A 1 184 ? -13.297 2.686 7.337 1.00 98.38 184 LYS A N 1
ATOM 1471 C CA . LYS A 1 184 ? -12.928 1.262 7.445 1.00 98.38 184 LYS A CA 1
ATOM 1472 C C . LYS A 1 184 ? -11.521 1.050 8.008 1.00 98.38 184 LYS A C 1
ATOM 1474 O O . LYS A 1 184 ? -11.309 0.144 8.807 1.00 98.38 184 LYS A O 1
ATOM 1479 N N . LEU A 1 185 ? -10.551 1.869 7.594 1.00 98.38 185 LEU A N 1
ATOM 1480 C CA . LEU A 1 185 ? -9.192 1.836 8.147 1.00 98.38 185 LEU A CA 1
ATOM 1481 C C . LEU A 1 185 ? -9.184 2.198 9.635 1.00 98.38 185 LEU A C 1
ATOM 1483 O O . LEU A 1 185 ? -8.517 1.527 10.421 1.00 98.38 185 LEU A O 1
ATOM 1487 N N . PHE A 1 186 ? -9.926 3.241 10.007 1.00 98.06 186 PHE A N 1
ATOM 1488 C CA . PHE A 1 186 ? -10.071 3.685 11.387 1.00 98.06 186 PHE A CA 1
ATOM 1489 C C . PHE A 1 186 ? -10.722 2.609 12.263 1.00 98.06 186 PHE A C 1
ATOM 1491 O O . PHE A 1 186 ? -10.147 2.233 13.281 1.00 98.06 186 PHE A O 1
ATOM 1498 N N . ASP A 1 187 ? -11.860 2.058 11.838 1.00 97.44 187 ASP A N 1
ATOM 1499 C CA . ASP A 1 187 ? -12.566 0.990 12.552 1.00 97.44 187 ASP A CA 1
ATOM 1500 C C . ASP A 1 187 ? -11.679 -0.251 12.728 1.00 97.44 187 ASP A C 1
ATOM 1502 O O . ASP A 1 187 ? -11.526 -0.773 13.831 1.00 97.44 187 ASP A O 1
ATOM 1506 N N . CYS A 1 188 ? -10.967 -0.658 11.674 1.00 97.06 188 CYS A N 1
ATOM 1507 C CA . CYS A 1 188 ? -10.000 -1.746 11.764 1.00 97.06 188 CYS A CA 1
ATOM 1508 C C . CYS A 1 188 ? -8.869 -1.444 12.766 1.00 97.06 188 CYS A C 1
ATOM 1510 O O . CYS A 1 188 ? -8.417 -2.353 13.464 1.00 97.06 188 CYS A O 1
ATOM 1512 N N . ALA A 1 189 ? -8.407 -0.191 12.866 1.00 96.38 189 ALA A N 1
ATOM 1513 C CA . ALA A 1 189 ? -7.398 0.212 13.846 1.00 96.38 189 ALA A CA 1
ATOM 1514 C C . ALA A 1 189 ? -7.946 0.175 15.276 1.00 96.38 189 ALA A C 1
ATOM 1516 O O . ALA A 1 189 ? -7.252 -0.303 16.173 1.00 96.38 189 ALA A O 1
ATOM 1517 N N . VAL A 1 190 ? -9.187 0.622 15.483 1.00 96.06 190 VAL A N 1
ATOM 1518 C CA . VAL A 1 190 ? -9.870 0.544 16.780 1.00 96.06 190 VAL A CA 1
ATOM 1519 C C . VAL A 1 190 ? -10.050 -0.913 17.196 1.00 96.06 190 VAL A C 1
ATOM 1521 O O . VAL A 1 190 ? -9.656 -1.277 18.301 1.00 96.06 190 VAL A O 1
ATOM 1524 N N . ASN A 1 191 ? -10.555 -1.770 16.307 1.00 94.62 191 ASN A N 1
ATOM 1525 C CA . ASN A 1 191 ? -10.773 -3.189 16.590 1.00 94.62 191 ASN A CA 1
ATOM 1526 C C . ASN A 1 191 ? -9.465 -3.918 16.907 1.00 94.62 191 ASN A C 1
ATOM 1528 O O . ASN A 1 191 ? -9.398 -4.666 17.881 1.00 94.62 191 ASN A O 1
ATOM 1532 N N . LEU A 1 192 ? -8.395 -3.629 16.165 1.00 94.00 192 LEU A N 1
ATOM 1533 C CA . LEU A 1 192 ? -7.059 -4.141 16.464 1.00 94.00 192 LEU A CA 1
ATOM 1534 C C . LEU A 1 192 ? -6.565 -3.688 17.852 1.00 94.00 192 LEU A C 1
ATOM 1536 O O . LEU A 1 192 ? -6.000 -4.484 18.596 1.00 94.00 192 LEU A O 1
ATOM 1540 N N . HIS A 1 193 ? -6.805 -2.431 18.231 1.00 94.00 193 HIS A N 1
ATOM 1541 C CA . HIS A 1 193 ? -6.446 -1.895 19.549 1.00 94.00 193 HIS A CA 1
ATOM 1542 C C . HIS A 1 193 ? -7.417 -2.259 20.681 1.00 94.00 193 HIS A C 1
ATOM 1544 O O . HIS A 1 193 ? -7.116 -1.967 21.833 1.00 94.00 193 HIS A O 1
ATOM 1550 N N . ARG A 1 194 ? -8.548 -2.909 20.400 1.00 92.81 194 ARG A N 1
ATOM 1551 C CA . ARG A 1 194 ? -9.462 -3.441 21.426 1.00 92.81 194 ARG A CA 1
ATOM 1552 C C . ARG A 1 194 ? -9.302 -4.942 21.620 1.00 92.81 194 ARG A C 1
ATOM 1554 O O . ARG A 1 194 ? -9.310 -5.421 22.747 1.00 92.81 194 ARG A O 1
ATOM 1561 N N . HIS A 1 195 ? -9.136 -5.673 20.526 1.00 90.62 195 HIS A N 1
ATOM 1562 C CA . HIS A 1 195 ? -9.199 -7.134 20.509 1.00 90.62 195 HIS A CA 1
ATOM 1563 C C . HIS A 1 195 ? -7.884 -7.792 20.074 1.00 90.62 195 HIS A C 1
ATOM 1565 O O . HIS A 1 195 ? -7.785 -9.018 20.054 1.00 90.62 195 HIS A O 1
ATOM 1571 N N . GLY A 1 196 ? -6.860 -7.004 19.735 1.00 91.25 196 GLY A N 1
ATOM 1572 C CA . GLY A 1 196 ? -5.563 -7.533 19.339 1.00 91.25 196 GLY A CA 1
ATOM 1573 C C . GLY A 1 196 ? -5.576 -8.195 17.964 1.00 91.25 196 GLY A C 1
ATOM 1574 O O . GLY A 1 196 ? -6.380 -7.871 17.089 1.00 91.25 196 GLY A O 1
ATOM 1575 N N . THR A 1 197 ? -4.669 -9.152 17.760 1.00 91.56 197 THR A N 1
ATOM 1576 C CA . THR A 1 197 ? -4.508 -9.866 16.479 1.00 91.56 197 THR A CA 1
ATOM 1577 C C . THR A 1 197 ? -5.736 -10.680 16.072 1.00 91.56 197 THR A C 1
ATOM 1579 O O . THR A 1 197 ? -5.934 -10.896 14.878 1.00 91.56 197 THR A O 1
ATOM 1582 N N . ALA A 1 198 ? -6.590 -11.069 17.024 1.00 89.00 198 ALA A N 1
ATOM 1583 C CA . ALA A 1 198 ? -7.835 -11.782 16.743 1.00 89.00 198 ALA A CA 1
ATOM 1584 C C . ALA A 1 198 ? -8.799 -10.967 15.855 1.00 89.00 198 ALA A C 1
ATOM 1586 O O . ALA A 1 198 ? -9.570 -11.551 15.099 1.00 89.00 198 ALA A O 1
ATOM 1587 N N . ALA A 1 199 ? -8.713 -9.629 15.870 1.00 92.00 199 ALA A N 1
ATOM 1588 C CA . ALA A 1 199 ? -9.539 -8.762 15.025 1.00 92.00 199 ALA A CA 1
ATOM 1589 C C . ALA A 1 199 ? -9.172 -8.783 13.531 1.00 92.00 199 ALA A C 1
ATOM 1591 O O . ALA A 1 199 ? -9.945 -8.298 12.710 1.00 92.00 199 ALA A O 1
ATOM 1592 N N . LEU A 1 200 ? -7.984 -9.273 13.155 1.00 91.12 200 LEU A N 1
ATOM 1593 C CA . LEU A 1 200 ? -7.482 -9.131 11.782 1.00 91.12 200 LEU A CA 1
ATOM 1594 C C . LEU A 1 200 ? -8.055 -10.168 10.808 1.00 91.12 200 LEU A C 1
ATOM 1596 O O . LEU A 1 200 ? -7.908 -9.978 9.602 1.00 91.12 200 LEU A O 1
ATOM 1600 N N . ALA A 1 201 ? -8.675 -11.245 11.309 1.00 90.06 201 ALA A N 1
ATOM 1601 C CA . ALA A 1 201 ? -9.106 -12.400 10.511 1.00 90.06 201 ALA A CA 1
ATOM 1602 C C . ALA A 1 201 ? -7.992 -12.936 9.577 1.00 90.06 201 ALA A C 1
ATOM 1604 O O . ALA A 1 201 ? -8.237 -13.342 8.441 1.00 90.06 201 ALA A O 1
ATOM 1605 N N . VAL A 1 202 ? -6.738 -12.893 10.046 1.00 92.12 202 VAL A N 1
ATOM 1606 C CA . VAL A 1 202 ? -5.557 -13.397 9.331 1.00 92.12 202 VAL A CA 1
ATOM 1607 C C . VAL A 1 202 ? -5.093 -14.676 10.011 1.00 92.12 202 VAL A C 1
ATOM 1609 O O . VAL A 1 202 ? -4.788 -14.666 11.199 1.00 92.12 202 VAL A O 1
ATOM 1612 N N . HIS A 1 203 ? -5.014 -15.758 9.240 1.00 90.75 203 HIS A N 1
ATOM 1613 C CA . HIS A 1 203 ? -4.599 -17.082 9.722 1.00 90.75 203 HIS A CA 1
ATOM 1614 C C . HIS A 1 203 ? -3.194 -17.490 9.244 1.00 90.75 203 HIS A C 1
ATOM 1616 O O . HIS A 1 203 ? -2.778 -18.622 9.456 1.00 90.75 203 HIS A O 1
ATOM 1622 N N . ASP A 1 204 ? -2.475 -16.593 8.563 1.00 92.81 204 ASP A N 1
ATOM 1623 C CA . ASP A 1 204 ? -1.081 -16.810 8.169 1.00 92.81 204 ASP A CA 1
ATOM 1624 C C . ASP A 1 204 ? -0.147 -16.406 9.319 1.00 92.81 204 ASP A C 1
ATOM 1626 O O . ASP A 1 204 ? 0.032 -15.215 9.600 1.00 92.81 204 ASP A O 1
ATOM 1630 N N . ASP A 1 205 ? 0.454 -17.401 9.973 1.00 90.56 205 ASP A N 1
ATOM 1631 C CA . ASP A 1 205 ? 1.360 -17.203 11.108 1.00 90.56 205 ASP A CA 1
ATOM 1632 C C . ASP A 1 205 ? 2.567 -16.327 10.755 1.00 90.56 205 ASP A C 1
ATOM 1634 O O . ASP A 1 205 ? 2.990 -15.511 11.576 1.00 90.56 205 ASP A O 1
ATOM 1638 N N . GLY A 1 206 ? 3.095 -16.429 9.528 1.00 91.56 206 GLY A N 1
ATOM 1639 C CA . GLY A 1 206 ? 4.220 -15.600 9.088 1.00 91.56 206 GLY A CA 1
ATOM 1640 C C . GLY A 1 206 ? 3.831 -14.124 9.004 1.00 91.56 206 GLY A C 1
ATOM 1641 O O . GLY A 1 206 ? 4.565 -13.247 9.461 1.00 91.56 206 GLY A O 1
ATOM 1642 N N . ALA A 1 207 ? 2.628 -13.844 8.499 1.00 91.38 207 ALA A N 1
ATOM 1643 C CA . ALA A 1 207 ? 2.092 -12.489 8.456 1.00 91.38 207 ALA A CA 1
ATOM 1644 C C . ALA A 1 207 ? 1.831 -11.923 9.863 1.00 91.38 207 ALA A C 1
ATOM 1646 O O . ALA A 1 207 ? 2.093 -10.742 10.105 1.00 91.38 207 ALA A O 1
ATOM 1647 N N . LEU A 1 208 ? 1.341 -12.746 10.797 1.00 92.62 208 LEU A N 1
ATOM 1648 C CA . LEU A 1 208 ? 1.121 -12.340 12.190 1.00 92.62 208 LEU A CA 1
ATOM 1649 C C . LEU A 1 208 ? 2.434 -12.119 12.949 1.00 92.62 208 LEU A C 1
ATOM 1651 O O . LEU A 1 208 ? 2.528 -11.189 13.751 1.00 92.62 208 LEU A O 1
ATOM 1655 N N . GLN A 1 209 ? 3.466 -12.916 12.671 1.00 92.12 209 GLN A N 1
ATOM 1656 C CA . GLN A 1 209 ? 4.792 -12.740 13.257 1.00 92.12 209 GLN A CA 1
ATOM 1657 C C . GLN A 1 209 ? 5.361 -11.347 12.942 1.00 92.12 209 GLN A C 1
ATOM 1659 O O . GLN A 1 209 ? 5.838 -10.660 13.849 1.00 92.12 209 GLN A O 1
ATOM 1664 N N . ASP A 1 210 ? 5.249 -10.892 11.691 1.00 89.12 210 ASP A N 1
ATOM 1665 C CA . ASP A 1 210 ? 5.692 -9.554 11.273 1.00 89.12 210 ASP A CA 1
ATOM 1666 C C . ASP A 1 210 ? 4.932 -8.430 11.997 1.00 89.12 210 ASP A C 1
ATOM 1668 O O . ASP A 1 210 ? 5.511 -7.400 12.362 1.00 89.12 210 ASP A O 1
ATOM 1672 N N . VAL A 1 211 ? 3.624 -8.614 12.215 1.00 90.75 211 VAL A N 1
ATOM 1673 C CA . VAL A 1 211 ? 2.783 -7.662 12.957 1.00 90.75 211 VAL A CA 1
ATOM 1674 C C . VAL A 1 211 ? 3.292 -7.525 14.388 1.00 90.75 211 VAL A C 1
ATOM 1676 O O . VAL A 1 211 ? 3.547 -6.406 14.849 1.00 90.75 211 VAL A O 1
ATOM 1679 N N . THR A 1 212 ? 3.492 -8.655 15.063 1.00 87.62 212 THR A N 1
ATOM 1680 C CA . THR A 1 212 ? 3.888 -8.690 16.471 1.00 87.62 212 THR A CA 1
ATOM 1681 C C . THR A 1 212 ? 5.320 -8.189 16.670 1.00 87.62 212 THR A C 1
ATOM 1683 O O . THR A 1 212 ? 5.569 -7.392 17.568 1.00 87.62 212 THR A O 1
ATOM 1686 N N . GLN A 1 213 ? 6.264 -8.541 15.796 1.00 89.19 213 GLN A N 1
ATOM 1687 C CA . GLN A 1 213 ? 7.659 -8.112 15.958 1.00 89.19 213 GLN A CA 1
ATOM 1688 C C . GLN A 1 213 ? 7.883 -6.618 15.704 1.00 89.19 213 GLN A C 1
ATOM 1690 O O . GLN A 1 213 ? 8.689 -5.993 16.390 1.00 89.19 213 GLN A O 1
ATOM 1695 N N . LEU A 1 214 ? 7.210 -6.037 14.706 1.00 86.56 214 LEU A N 1
ATOM 1696 C CA . LEU A 1 214 ? 7.541 -4.688 14.234 1.00 86.56 214 LEU A CA 1
ATOM 1697 C C . LEU A 1 214 ? 6.573 -3.606 14.714 1.00 86.56 214 LEU A C 1
ATOM 1699 O O . LEU A 1 214 ? 6.940 -2.430 14.739 1.00 86.56 214 LEU A O 1
ATOM 1703 N N . ASN A 1 215 ? 5.326 -3.964 15.034 1.00 86.31 215 ASN A N 1
ATOM 1704 C CA . ASN A 1 215 ? 4.261 -2.977 15.225 1.00 86.31 215 ASN A CA 1
ATOM 1705 C C . ASN A 1 215 ? 3.432 -3.195 16.495 1.00 86.31 215 ASN A C 1
ATOM 1707 O O . ASN A 1 215 ? 2.512 -2.414 16.730 1.00 86.31 215 ASN A O 1
ATOM 1711 N N . GLN A 1 216 ? 3.740 -4.190 17.330 1.00 87.69 216 GLN A N 1
ATOM 1712 C CA . GLN A 1 216 ? 3.015 -4.437 18.583 1.00 87.69 216 GLN A CA 1
ATOM 1713 C C . GLN A 1 216 ? 3.073 -3.250 19.553 1.00 87.69 216 GLN A C 1
ATOM 1715 O O . GLN A 1 216 ? 2.110 -2.968 20.258 1.00 87.69 216 GLN A O 1
ATOM 1720 N N . GLN A 1 217 ? 4.201 -2.540 19.578 1.00 90.56 217 GLN A N 1
ATOM 1721 C CA . GLN A 1 217 ? 4.449 -1.453 20.527 1.00 90.56 217 GLN A CA 1
ATOM 1722 C C . GLN A 1 217 ? 3.857 -0.106 20.092 1.00 90.56 217 GLN A C 1
ATOM 1724 O O . GLN A 1 217 ? 3.981 0.875 20.819 1.00 90.56 217 GLN A O 1
ATOM 1729 N N . LEU A 1 218 ? 3.241 -0.026 18.906 1.00 93.00 218 LEU A N 1
ATOM 1730 C CA . LEU A 1 218 ? 2.646 1.228 18.450 1.00 93.00 218 LEU A CA 1
ATOM 1731 C C . LEU A 1 218 ? 1.399 1.538 19.270 1.00 93.00 218 LEU A C 1
ATOM 1733 O O . LEU A 1 218 ? 0.487 0.712 19.341 1.00 93.00 218 LEU A O 1
ATOM 1737 N N . SER A 1 219 ? 1.331 2.753 19.815 1.00 94.19 219 SER A N 1
ATOM 1738 C CA . SER A 1 219 ? 0.074 3.305 20.318 1.00 94.19 219 SER A CA 1
ATOM 1739 C C . SER A 1 219 ? -0.928 3.496 19.174 1.00 94.19 219 SER A C 1
ATOM 1741 O O . SER A 1 219 ? -0.555 3.513 17.996 1.00 94.19 219 SER A O 1
ATOM 1743 N N . PHE A 1 220 ? -2.206 3.682 19.516 1.00 95.19 220 PHE A N 1
ATOM 1744 C CA . PHE A 1 220 ? -3.253 3.931 18.523 1.00 95.19 220 PHE A CA 1
ATOM 1745 C C . PHE A 1 220 ? -2.901 5.120 17.617 1.00 95.19 220 PHE A C 1
ATOM 1747 O O . PHE A 1 220 ? -2.887 4.996 16.392 1.00 95.19 220 PHE A O 1
ATOM 1754 N N . SER A 1 221 ? -2.520 6.252 18.215 1.00 95.75 221 SER A N 1
ATOM 1755 C CA . SER A 1 221 ? -2.138 7.460 17.478 1.00 95.75 221 SER A CA 1
ATOM 1756 C C . SER A 1 221 ? -0.911 7.236 16.592 1.00 95.75 221 SER A C 1
ATOM 1758 O O . SER A 1 221 ? -0.935 7.575 15.411 1.00 95.75 221 SER A O 1
ATOM 1760 N N . GLN A 1 222 ? 0.141 6.596 17.114 1.00 95.94 222 GLN A N 1
ATOM 1761 C CA . GLN A 1 222 ? 1.345 6.277 16.339 1.00 95.94 222 GLN A CA 1
ATOM 1762 C C . GLN A 1 222 ? 1.036 5.373 15.144 1.00 95.94 222 GLN A C 1
ATOM 1764 O O . GLN A 1 222 ? 1.614 5.545 14.070 1.00 95.94 222 GLN A O 1
ATOM 1769 N N . ARG A 1 223 ? 0.122 4.413 15.317 1.00 96.56 223 ARG A N 1
ATOM 1770 C CA . ARG A 1 223 ? -0.322 3.523 14.246 1.00 96.56 223 ARG A CA 1
ATOM 1771 C C . ARG A 1 223 ? -1.065 4.292 13.162 1.00 96.56 223 ARG A C 1
ATOM 1773 O O . ARG A 1 223 ? -0.715 4.140 11.995 1.00 96.56 223 ARG A O 1
ATOM 1780 N N . VAL A 1 224 ? -2.035 5.135 13.523 1.00 97.62 224 VAL A N 1
ATOM 1781 C CA . VAL A 1 224 ? -2.778 5.951 12.547 1.00 97.62 224 VAL A CA 1
ATOM 1782 C C . VAL A 1 224 ? -1.843 6.913 11.811 1.00 97.62 224 VAL A C 1
ATOM 1784 O O . VAL A 1 224 ? -1.909 6.994 10.587 1.00 97.62 224 VAL A O 1
ATOM 1787 N N . CYS A 1 225 ? -0.898 7.554 12.505 1.00 97.69 225 CYS A N 1
ATOM 1788 C CA . CYS A 1 225 ? 0.127 8.380 11.862 1.00 97.69 225 CYS A CA 1
ATOM 1789 C C . CYS A 1 225 ? 0.976 7.579 10.861 1.00 97.69 225 CYS A C 1
ATOM 1791 O O . CYS A 1 225 ? 1.154 8.014 9.726 1.00 97.69 225 CYS A O 1
ATOM 1793 N N . ALA A 1 226 ? 1.418 6.371 11.226 1.00 97.69 226 ALA A N 1
ATOM 1794 C CA . ALA A 1 226 ? 2.166 5.506 10.313 1.00 97.69 226 ALA A CA 1
ATOM 1795 C C . ALA A 1 226 ? 1.331 5.062 9.094 1.00 97.69 226 ALA A C 1
ATOM 1797 O O . ALA A 1 226 ? 1.873 4.909 7.997 1.00 97.69 226 ALA A O 1
ATOM 1798 N N . ILE A 1 227 ? 0.015 4.869 9.258 1.00 98.44 227 ILE A N 1
ATOM 1799 C CA . ILE A 1 227 ? -0.903 4.628 8.135 1.00 98.44 227 ILE A CA 1
ATOM 1800 C C . ILE A 1 227 ? -0.952 5.869 7.237 1.00 98.44 227 ILE A C 1
ATOM 1802 O O . ILE A 1 227 ? -0.805 5.733 6.024 1.00 98.44 227 ILE A O 1
ATOM 1806 N N . CYS A 1 228 ? -1.102 7.071 7.798 1.00 98.56 228 CYS A N 1
ATOM 1807 C CA . CYS A 1 228 ? -1.077 8.314 7.025 1.00 98.56 228 CYS A CA 1
ATOM 1808 C C . CYS A 1 228 ? 0.212 8.442 6.200 1.00 98.56 228 CYS A C 1
ATOM 1810 O O . CYS A 1 228 ? 0.141 8.713 5.002 1.00 98.56 228 CYS A O 1
ATOM 1812 N N . ASP A 1 229 ? 1.377 8.180 6.792 1.00 98.25 229 ASP A N 1
ATOM 1813 C CA . ASP A 1 229 ? 2.659 8.236 6.080 1.00 98.25 229 ASP A CA 1
ATOM 1814 C C . ASP A 1 229 ? 2.707 7.243 4.914 1.00 98.25 229 ASP A C 1
ATOM 1816 O O . ASP A 1 229 ? 3.031 7.617 3.784 1.00 98.25 229 ASP A O 1
ATOM 1820 N N . LEU A 1 230 ? 2.264 6.003 5.139 1.00 98.38 230 LEU A N 1
ATOM 1821 C CA . LEU A 1 230 ? 2.130 4.999 4.084 1.00 98.38 230 LEU A CA 1
ATOM 1822 C C . LEU A 1 230 ? 1.215 5.461 2.937 1.00 98.38 230 LEU A C 1
ATOM 1824 O O . LEU A 1 230 ? 1.556 5.277 1.763 1.00 98.38 230 LEU A O 1
ATOM 1828 N N . LEU A 1 231 ? 0.061 6.052 3.258 1.00 98.38 231 LEU A N 1
ATOM 1829 C CA . LEU A 1 231 ? -0.919 6.521 2.273 1.00 98.38 231 LEU A CA 1
ATOM 1830 C C . LEU A 1 231 ? -0.408 7.719 1.461 1.00 98.38 231 LEU A C 1
ATOM 1832 O O . LEU A 1 231 ? -0.717 7.831 0.269 1.00 98.38 231 LEU A O 1
ATOM 1836 N N . ARG A 1 232 ? 0.400 8.599 2.063 1.00 97.88 232 ARG A N 1
ATOM 1837 C CA . ARG A 1 232 ? 1.065 9.695 1.340 1.00 97.88 232 ARG A CA 1
ATOM 1838 C C . ARG A 1 232 ? 2.147 9.161 0.399 1.00 97.88 232 ARG A C 1
ATOM 1840 O O . ARG A 1 232 ? 2.215 9.567 -0.763 1.00 97.88 232 ARG A O 1
ATOM 1847 N N . SER A 1 233 ? 2.936 8.190 0.862 1.00 97.88 233 SER A N 1
ATOM 1848 C CA . SER A 1 233 ? 4.052 7.632 0.095 1.00 97.88 233 SER A CA 1
ATOM 1849 C C . SER A 1 233 ? 3.627 6.726 -1.067 1.00 97.88 233 SER A C 1
ATOM 1851 O O . SER A 1 233 ? 4.297 6.739 -2.103 1.00 97.88 233 SER A O 1
ATOM 1853 N N . SER A 1 234 ? 2.525 5.967 -0.959 1.00 97.81 234 SER A N 1
ATOM 1854 C CA . SER A 1 234 ? 2.102 5.009 -2.000 1.00 97.81 234 SER A CA 1
ATOM 1855 C C . SER A 1 234 ? 0.633 5.118 -2.403 1.00 97.81 234 SER A C 1
ATOM 1857 O O . SER A 1 234 ? -0.275 4.668 -1.704 1.00 97.81 234 SER A O 1
ATOM 1859 N N . LYS A 1 235 ? 0.396 5.596 -3.627 1.00 96.75 235 LYS A N 1
ATOM 1860 C CA . LYS A 1 235 ? -0.943 5.672 -4.224 1.00 96.75 235 LYS A CA 1
ATOM 1861 C C . LYS A 1 235 ? -1.399 4.375 -4.884 1.00 96.75 235 LYS A C 1
ATOM 1863 O O . LYS A 1 235 ? -2.602 4.141 -5.008 1.00 96.75 235 LYS A O 1
ATOM 1868 N N . THR A 1 236 ? -0.475 3.483 -5.224 1.00 96.88 236 THR A N 1
ATOM 1869 C CA . THR A 1 236 ? -0.788 2.094 -5.571 1.00 96.88 236 THR A CA 1
ATOM 1870 C C . THR A 1 236 ? -1.375 1.358 -4.367 1.00 96.88 236 THR A C 1
ATOM 1872 O O . THR A 1 236 ? -2.297 0.559 -4.531 1.00 96.8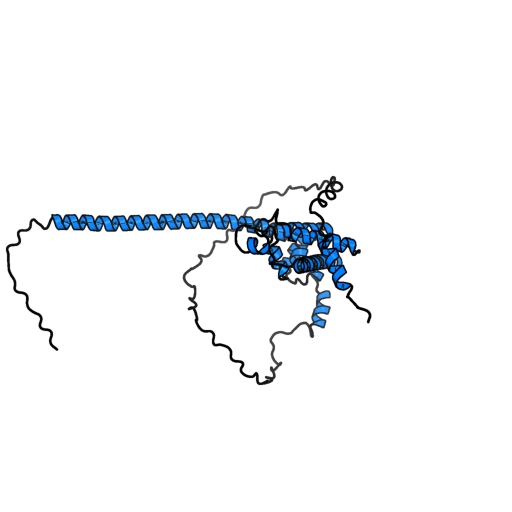8 236 THR A O 1
ATOM 1875 N N . ARG A 1 237 ? -0.906 1.647 -3.142 1.00 97.81 237 ARG A N 1
ATOM 1876 C CA . ARG A 1 237 ? -1.534 1.115 -1.925 1.00 97.81 237 ARG A CA 1
ATOM 1877 C C . ARG A 1 237 ? -2.938 1.683 -1.733 1.00 97.81 237 ARG A C 1
ATOM 1879 O O . ARG A 1 237 ? -3.850 0.898 -1.494 1.00 97.81 237 ARG A O 1
ATOM 1886 N N . CYS A 1 238 ? -3.122 2.993 -1.914 1.00 97.94 238 CYS A N 1
ATOM 1887 C CA . CYS A 1 238 ? -4.452 3.604 -1.880 1.00 97.94 238 CYS A CA 1
ATOM 1888 C C . CYS A 1 238 ? -5.411 2.938 -2.880 1.00 97.94 238 CYS A C 1
ATOM 1890 O O . CYS A 1 238 ? -6.510 2.578 -2.490 1.00 97.94 238 CYS A O 1
ATOM 1892 N N . ASP A 1 239 ? -5.000 2.683 -4.131 1.00 97.44 239 ASP A N 1
ATOM 1893 C CA . ASP A 1 239 ? -5.846 1.977 -5.117 1.00 97.44 239 ASP A CA 1
ATOM 1894 C C . ASP A 1 239 ? -6.310 0.596 -4.631 1.00 97.44 239 ASP A C 1
ATOM 1896 O O . ASP A 1 239 ? -7.469 0.236 -4.817 1.00 97.44 239 ASP A O 1
ATOM 1900 N N . LYS A 1 240 ? -5.425 -0.177 -3.995 1.00 97.75 240 LYS A N 1
ATOM 1901 C CA . LYS A 1 240 ? -5.783 -1.485 -3.426 1.00 97.75 240 LYS A CA 1
ATOM 1902 C C . LYS A 1 240 ? -6.792 -1.352 -2.283 1.00 97.75 240 LYS A C 1
ATOM 1904 O O . LYS A 1 240 ? -7.766 -2.095 -2.240 1.00 97.75 240 LYS A O 1
ATOM 1909 N N . LEU A 1 241 ? -6.611 -0.356 -1.418 1.00 98.00 241 LEU A N 1
ATOM 1910 C CA . LEU A 1 241 ? -7.542 -0.075 -0.321 1.00 98.00 241 LEU A CA 1
ATOM 1911 C C . LEU A 1 241 ? -8.914 0.374 -0.832 1.00 98.00 241 LEU A C 1
ATOM 1913 O O . LEU A 1 241 ? -9.929 -0.099 -0.331 1.00 98.00 241 LEU A O 1
ATOM 1917 N N . MET A 1 242 ? -8.957 1.195 -1.887 1.00 97.88 242 MET A N 1
ATOM 1918 C CA . MET A 1 242 ? -10.208 1.590 -2.549 1.00 97.88 242 MET A CA 1
ATOM 1919 C C . MET A 1 242 ? -10.965 0.395 -3.154 1.00 97.88 242 MET A C 1
ATOM 1921 O O . MET A 1 242 ? -12.168 0.483 -3.380 1.00 97.88 242 MET A O 1
ATOM 1925 N N . LYS A 1 243 ? -10.280 -0.728 -3.410 1.00 97.38 243 LYS A N 1
ATOM 1926 C CA . LYS A 1 243 ? -10.874 -2.003 -3.851 1.00 97.38 243 LYS A CA 1
ATOM 1927 C C . LYS A 1 243 ? -11.234 -2.938 -2.690 1.00 97.38 243 LYS A C 1
ATOM 1929 O O . LYS A 1 243 ? -11.711 -4.040 -2.931 1.00 97.38 243 LYS A O 1
ATOM 1934 N N . GLY A 1 244 ? -11.004 -2.518 -1.445 1.00 96.31 244 GLY A N 1
ATOM 1935 C CA . GLY A 1 244 ? -11.223 -3.331 -0.248 1.00 96.31 244 GLY A CA 1
ATOM 1936 C C . GLY A 1 244 ? -10.121 -4.356 0.032 1.00 96.31 244 GLY A C 1
ATOM 1937 O O . GLY A 1 244 ? -10.296 -5.216 0.888 1.00 96.31 244 GLY A O 1
ATOM 1938 N N . GLU A 1 245 ? -8.981 -4.283 -0.656 1.00 97.38 245 GLU A N 1
ATOM 1939 C CA . GLU A 1 245 ? -7.879 -5.227 -0.471 1.00 97.38 245 GLU A CA 1
ATOM 1940 C C . GLU A 1 245 ? -6.923 -4.764 0.639 1.00 97.38 245 GLU A C 1
ATOM 1942 O O . GLU A 1 245 ? -6.618 -3.578 0.768 1.00 97.38 245 GLU A O 1
ATOM 1947 N N . PHE A 1 246 ? -6.359 -5.716 1.389 1.00 95.50 246 PHE A N 1
ATOM 1948 C CA . PHE A 1 246 ? -5.275 -5.501 2.364 1.00 95.50 246 PHE A CA 1
ATOM 1949 C C . PHE A 1 246 ? -5.576 -4.546 3.539 1.00 95.50 246 PHE A C 1
ATOM 1951 O O . PHE A 1 246 ? -4.632 -4.145 4.218 1.00 95.50 246 PHE A O 1
ATOM 1958 N N . LEU A 1 247 ? -6.843 -4.219 3.827 1.00 97.44 247 LEU A N 1
ATOM 1959 C CA . LEU A 1 247 ? -7.239 -3.335 4.939 1.00 97.44 247 LEU A CA 1
ATOM 1960 C C . LEU A 1 247 ? -6.598 -3.748 6.277 1.00 97.44 247 LEU A C 1
ATOM 1962 O O . LEU A 1 247 ? -5.823 -2.979 6.848 1.00 97.44 247 LEU A O 1
ATOM 1966 N N . ALA A 1 248 ? -6.846 -4.986 6.716 1.00 96.69 248 ALA A N 1
ATOM 1967 C CA . ALA A 1 248 ? -6.342 -5.517 7.983 1.00 96.69 248 ALA A CA 1
ATOM 1968 C C . ALA A 1 248 ? -4.809 -5.432 8.083 1.00 96.69 248 ALA A C 1
ATOM 1970 O O . ALA A 1 248 ? -4.264 -4.871 9.030 1.00 96.69 248 ALA A O 1
ATOM 1971 N N . MET A 1 249 ? -4.093 -5.905 7.058 1.00 97.00 249 MET A N 1
ATOM 1972 C CA . MET A 1 249 ? -2.625 -5.922 7.067 1.00 97.00 249 MET A CA 1
ATOM 1973 C C . MET A 1 249 ? -1.989 -4.535 6.943 1.00 97.00 249 MET A C 1
ATOM 1975 O O . MET A 1 249 ? -0.888 -4.322 7.455 1.00 97.00 249 MET A O 1
ATOM 1979 N N . THR A 1 250 ? -2.653 -3.585 6.282 1.00 97.88 250 THR A N 1
ATOM 1980 C CA . THR A 1 250 ? -2.205 -2.188 6.242 1.00 97.88 250 THR A CA 1
ATOM 1981 C C . THR A 1 250 ? -2.253 -1.556 7.630 1.00 97.88 250 THR A C 1
ATOM 1983 O O . THR A 1 250 ? -1.310 -0.865 8.009 1.00 97.88 250 THR A O 1
ATOM 1986 N N . VAL A 1 251 ? -3.308 -1.825 8.399 1.00 97.38 251 VAL A N 1
ATOM 1987 C CA . VAL A 1 251 ? -3.468 -1.321 9.768 1.00 97.38 251 VAL A CA 1
ATOM 1988 C C . VAL A 1 251 ? -2.547 -2.047 10.753 1.00 97.38 251 VAL A C 1
ATOM 1990 O O . VAL A 1 251 ? -1.956 -1.431 11.645 1.00 97.38 251 VAL A O 1
ATOM 1993 N N . ALA A 1 252 ? -2.386 -3.357 10.585 1.00 96.25 252 ALA A N 1
ATOM 1994 C CA . ALA A 1 252 ? -1.579 -4.179 11.474 1.00 96.25 252 ALA A CA 1
ATOM 1995 C C . ALA A 1 252 ? -0.075 -3.882 11.359 1.00 96.25 252 ALA A C 1
ATOM 1997 O O . ALA A 1 252 ? 0.617 -3.818 12.376 1.00 96.25 252 ALA A O 1
ATOM 1998 N N . CYS A 1 253 ? 0.428 -3.651 10.140 1.00 96.50 253 CYS A N 1
ATOM 1999 C CA . CYS A 1 253 ? 1.859 -3.481 9.870 1.00 96.50 253 CYS A CA 1
ATOM 2000 C C . CYS A 1 253 ? 2.178 -2.253 8.981 1.00 96.50 253 CYS A C 1
ATOM 2002 O O . CYS A 1 253 ? 2.820 -2.394 7.935 1.00 96.50 253 CYS A O 1
ATOM 2004 N N . PRO A 1 254 ? 1.775 -1.022 9.357 1.00 97.44 254 PRO A N 1
ATOM 2005 C CA . PRO A 1 254 ? 1.930 0.147 8.490 1.00 97.44 254 PRO A CA 1
ATOM 2006 C C . PRO A 1 254 ? 3.400 0.481 8.204 1.00 97.44 254 PRO A C 1
ATOM 2008 O O . PRO A 1 254 ? 3.763 0.717 7.051 1.00 97.44 254 PRO A O 1
ATOM 2011 N N . LYS A 1 255 ? 4.280 0.411 9.216 1.00 96.75 255 LYS A N 1
ATOM 2012 C CA . LYS A 1 255 ? 5.719 0.693 9.054 1.00 96.75 255 LYS A CA 1
ATOM 2013 C C . LYS A 1 255 ? 6.413 -0.325 8.147 1.00 96.75 255 LYS A C 1
ATOM 2015 O O . LYS A 1 255 ? 7.225 0.049 7.303 1.00 96.75 255 LYS A O 1
ATOM 2020 N N . GLY A 1 256 ? 6.065 -1.607 8.283 1.00 95.88 256 GLY A N 1
ATOM 2021 C CA . GLY A 1 256 ? 6.583 -2.661 7.408 1.00 95.88 256 GLY A CA 1
ATOM 2022 C C . GLY A 1 256 ? 6.149 -2.440 5.961 1.00 95.88 256 GLY A C 1
ATOM 2023 O O . GLY A 1 256 ? 6.975 -2.476 5.054 1.00 95.88 256 GLY A O 1
ATOM 2024 N N . LYS A 1 257 ? 4.876 -2.084 5.738 1.00 97.00 257 LYS A N 1
ATOM 2025 C CA . LYS A 1 257 ? 4.377 -1.769 4.392 1.00 97.00 257 LYS A CA 1
ATOM 2026 C C . LYS A 1 257 ? 4.983 -0.502 3.798 1.00 97.00 257 LYS A C 1
ATOM 2028 O O . LYS A 1 257 ? 5.135 -0.454 2.578 1.00 97.00 257 LYS A O 1
ATOM 2033 N N . LEU A 1 258 ? 5.356 0.484 4.610 1.00 97.31 258 LEU A N 1
ATOM 2034 C CA . LEU A 1 258 ? 6.096 1.655 4.139 1.00 97.31 258 LEU A CA 1
ATOM 2035 C C . LEU A 1 258 ? 7.505 1.257 3.677 1.00 97.31 258 LEU A C 1
ATOM 2037 O O . LEU A 1 258 ? 7.894 1.568 2.552 1.00 97.31 258 LEU A O 1
ATOM 2041 N N . LYS A 1 259 ? 8.218 0.460 4.478 1.00 96.75 259 LYS A N 1
ATOM 2042 C CA . LYS A 1 259 ? 9.524 -0.100 4.101 1.00 96.75 259 LYS A CA 1
ATOM 2043 C C . LYS A 1 259 ? 9.446 -0.943 2.821 1.00 96.75 259 LYS A C 1
ATOM 2045 O O . LYS A 1 259 ? 10.326 -0.840 1.968 1.00 96.75 259 LYS A O 1
ATOM 2050 N N . ASP A 1 260 ? 8.384 -1.732 2.648 1.00 96.25 260 ASP A N 1
ATOM 2051 C CA . ASP A 1 260 ? 8.146 -2.495 1.416 1.00 96.25 260 ASP A CA 1
ATOM 2052 C C . ASP A 1 260 ? 8.036 -1.568 0.197 1.00 96.25 260 ASP A C 1
ATOM 2054 O O . ASP A 1 260 ? 8.579 -1.876 -0.863 1.00 96.25 260 ASP A O 1
ATOM 2058 N N . VAL A 1 261 ? 7.337 -0.433 0.321 1.00 96.94 261 VAL A N 1
ATOM 2059 C CA . VAL A 1 261 ? 7.206 0.555 -0.765 1.00 96.94 261 VAL A CA 1
ATOM 2060 C C . VAL A 1 261 ? 8.575 1.123 -1.136 1.00 96.94 261 VAL A C 1
ATOM 2062 O O . VAL A 1 261 ? 8.912 1.166 -2.320 1.00 96.94 261 VAL A O 1
ATOM 2065 N N . GLU A 1 262 ? 9.387 1.500 -0.151 1.00 96.94 262 GLU A N 1
ATOM 2066 C CA . GLU A 1 262 ? 10.732 2.036 -0.383 1.00 96.94 262 GLU A CA 1
ATOM 2067 C C . GLU A 1 262 ? 11.660 1.015 -1.047 1.00 96.94 262 GLU A C 1
ATOM 2069 O O . GLU A 1 262 ? 12.314 1.318 -2.051 1.00 96.94 262 GLU A O 1
ATOM 2074 N N . THR A 1 263 ? 11.704 -0.211 -0.517 1.00 96.75 263 THR A N 1
ATOM 2075 C CA . THR A 1 263 ? 12.514 -1.300 -1.074 1.00 96.75 263 THR A CA 1
ATOM 2076 C C . THR A 1 263 ? 12.073 -1.637 -2.495 1.00 96.75 263 THR A C 1
ATOM 2078 O O . THR A 1 263 ? 12.912 -1.744 -3.390 1.00 96.75 263 THR A O 1
ATOM 2081 N N . ASN A 1 264 ? 10.765 -1.737 -2.745 1.00 95.56 264 ASN A N 1
ATOM 2082 C CA . ASN A 1 264 ? 10.244 -1.984 -4.087 1.00 95.56 264 ASN A CA 1
ATOM 2083 C C . ASN A 1 264 ? 10.576 -0.838 -5.047 1.00 95.56 264 ASN A C 1
ATOM 2085 O O . ASN A 1 264 ? 10.913 -1.093 -6.201 1.00 95.56 264 ASN A O 1
ATOM 2089 N N . GLY A 1 265 ? 10.533 0.413 -4.581 1.00 94.44 265 GLY A N 1
ATOM 2090 C CA . GLY A 1 265 ? 10.958 1.576 -5.358 1.00 94.44 265 GLY A CA 1
ATOM 2091 C C . GLY A 1 265 ? 12.421 1.472 -5.797 1.00 94.44 265 GLY A C 1
ATOM 2092 O O . GLY A 1 265 ? 12.716 1.591 -6.988 1.00 94.44 265 GLY A O 1
ATOM 2093 N N . LYS A 1 266 ? 13.325 1.164 -4.858 1.00 96.25 266 LYS A N 1
ATOM 2094 C CA . LYS A 1 266 ? 14.761 0.965 -5.132 1.00 96.25 266 LYS A CA 1
ATOM 2095 C C . LYS A 1 266 ? 14.994 -0.181 -6.119 1.00 96.25 266 LYS A C 1
ATOM 2097 O O . LYS A 1 266 ? 15.647 0.016 -7.140 1.00 96.25 266 LYS A O 1
ATOM 2102 N N . ASN A 1 267 ? 14.387 -1.340 -5.869 1.00 96.00 267 ASN A N 1
ATOM 2103 C CA . ASN A 1 267 ? 14.522 -2.518 -6.729 1.00 96.00 267 ASN A CA 1
ATOM 2104 C C . ASN A 1 267 ? 13.998 -2.261 -8.148 1.00 96.00 267 ASN A C 1
ATOM 2106 O O . ASN A 1 267 ? 14.628 -2.657 -9.128 1.00 96.00 267 ASN A O 1
ATOM 2110 N N . ASN A 1 268 ? 12.864 -1.568 -8.277 1.00 94.50 268 ASN A N 1
ATOM 2111 C CA . ASN A 1 268 ? 12.305 -1.210 -9.577 1.00 94.50 268 ASN A CA 1
ATOM 2112 C C . ASN A 1 268 ? 13.211 -0.244 -10.345 1.00 94.50 268 ASN A C 1
ATOM 2114 O O . ASN A 1 268 ? 13.352 -0.401 -11.557 1.00 94.50 268 ASN A O 1
ATOM 2118 N N . LYS A 1 269 ? 13.848 0.713 -9.659 1.00 94.56 269 LYS A N 1
ATOM 2119 C CA . LYS A 1 269 ? 14.825 1.621 -10.269 1.00 94.56 269 LYS A CA 1
ATOM 2120 C C . LYS A 1 269 ? 16.034 0.852 -10.807 1.00 94.56 269 LYS A C 1
ATOM 2122 O O . LYS A 1 269 ? 16.310 0.936 -11.999 1.00 94.56 269 LYS A O 1
ATOM 2127 N N . THR A 1 270 ? 16.672 0.024 -9.978 1.00 96.94 270 THR A N 1
ATOM 2128 C CA . THR A 1 270 ? 17.811 -0.811 -10.403 1.00 96.94 270 THR A CA 1
ATOM 2129 C C . THR A 1 270 ? 17.436 -1.732 -11.563 1.00 96.94 270 THR A C 1
ATOM 2131 O O . THR A 1 270 ? 18.189 -1.884 -12.523 1.00 96.94 270 THR A O 1
ATOM 2134 N N . ARG A 1 271 ? 16.233 -2.319 -11.532 1.00 96.81 271 ARG A N 1
ATOM 2135 C CA . ARG A 1 271 ? 15.732 -3.132 -12.644 1.00 96.81 271 ARG A CA 1
ATOM 2136 C C . ARG A 1 271 ? 15.582 -2.318 -13.931 1.00 96.81 271 ARG A C 1
ATOM 2138 O O . ARG A 1 271 ? 15.897 -2.842 -14.995 1.00 96.81 271 ARG A O 1
ATOM 2145 N N . GLN A 1 272 ? 15.089 -1.080 -13.867 1.00 95.75 272 GLN A N 1
ATOM 2146 C CA . GLN A 1 272 ? 14.970 -0.221 -15.051 1.00 95.75 272 GLN A CA 1
ATOM 2147 C C . GLN A 1 272 ? 16.339 0.126 -15.641 1.00 95.75 272 GLN A C 1
ATOM 2149 O O . GLN A 1 272 ? 16.514 -0.030 -16.845 1.00 95.75 272 GLN A O 1
ATOM 2154 N N . GLU A 1 273 ? 17.315 0.473 -14.803 1.00 97.06 273 GLU A N 1
ATOM 2155 C CA . GLU A 1 273 ? 18.694 0.748 -15.230 1.00 97.06 273 GLU A CA 1
ATOM 2156 C C . GLU A 1 273 ? 19.318 -0.469 -15.939 1.00 97.06 273 GLU A C 1
ATOM 2158 O O . GLU A 1 273 ? 19.865 -0.353 -17.036 1.00 97.06 273 GLU A O 1
ATOM 2163 N N . LEU A 1 274 ? 19.160 -1.672 -15.370 1.00 97.56 274 LEU A N 1
ATOM 2164 C CA . LEU A 1 274 ? 19.625 -2.919 -15.993 1.00 97.56 274 LEU A CA 1
ATOM 2165 C C . LEU A 1 274 ? 18.950 -3.190 -17.347 1.00 97.56 274 LEU A C 1
ATOM 2167 O O . LEU A 1 274 ? 19.603 -3.639 -18.290 1.00 97.56 274 LEU A O 1
ATOM 2171 N N . LEU A 1 275 ? 17.647 -2.914 -17.466 1.00 97.19 275 LEU A N 1
ATOM 2172 C CA . LEU A 1 275 ? 16.914 -3.079 -18.723 1.00 97.19 275 LEU A CA 1
ATOM 2173 C C . LEU A 1 275 ? 17.364 -2.078 -19.791 1.00 97.19 275 LEU A C 1
ATOM 2175 O O . LEU A 1 275 ? 17.416 -2.434 -20.967 1.00 97.19 275 LEU A O 1
ATOM 2179 N N . GLU A 1 276 ? 17.679 -0.845 -19.406 1.00 97.38 276 GLU A N 1
ATOM 2180 C CA . GLU A 1 276 ? 18.203 0.176 -20.315 1.00 97.38 276 GLU A CA 1
ATOM 2181 C C . GLU A 1 276 ? 19.586 -0.214 -20.839 1.00 97.38 276 GLU A C 1
ATOM 2183 O O . GLU A 1 276 ? 19.778 -0.253 -22.057 1.00 97.38 276 GLU A O 1
ATOM 2188 N N . MET A 1 277 ? 20.497 -0.640 -19.958 1.00 97.50 277 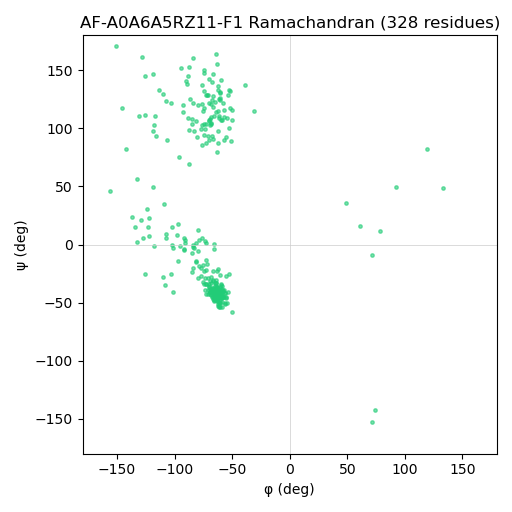MET A N 1
ATOM 2189 C CA . MET A 1 277 ? 21.807 -1.164 -20.362 1.00 97.50 277 MET A CA 1
ATOM 2190 C C . MET A 1 277 ? 21.680 -2.386 -21.282 1.00 97.50 277 MET A C 1
ATOM 2192 O O . MET A 1 277 ? 22.326 -2.450 -22.325 1.00 97.50 277 MET A O 1
ATOM 2196 N N . GLY A 1 278 ? 20.795 -3.335 -20.961 1.00 97.38 278 GLY A N 1
ATOM 2197 C CA . GLY A 1 278 ? 20.571 -4.512 -21.805 1.00 97.38 278 GLY A CA 1
ATOM 2198 C C . GLY A 1 278 ? 20.023 -4.170 -23.197 1.00 97.38 278 GLY A C 1
ATOM 2199 O O . GLY A 1 278 ? 20.419 -4.785 -24.190 1.00 97.38 278 GLY A O 1
ATOM 2200 N N . ARG A 1 279 ? 19.137 -3.169 -23.299 1.00 97.69 279 ARG A N 1
ATOM 2201 C CA . ARG A 1 279 ? 18.623 -2.668 -24.588 1.00 97.69 279 ARG A CA 1
ATOM 2202 C C . ARG A 1 279 ? 19.717 -2.002 -25.409 1.00 97.69 279 ARG A C 1
ATOM 2204 O O . ARG A 1 279 ? 19.763 -2.214 -26.619 1.00 97.69 279 ARG A O 1
ATOM 2211 N N . GLU A 1 280 ? 20.592 -1.246 -24.757 1.00 98.06 280 GLU A N 1
ATOM 2212 C CA . GLU A 1 280 ? 21.748 -0.617 -25.388 1.00 98.06 280 GLU A CA 1
ATOM 2213 C C . GLU A 1 280 ? 22.701 -1.664 -25.967 1.00 98.06 280 GLU A C 1
ATOM 2215 O O . GLU A 1 280 ? 22.977 -1.661 -27.165 1.00 98.06 280 GLU A O 1
ATOM 2220 N N . THR A 1 281 ? 23.112 -2.641 -25.155 1.00 98.06 281 THR A N 1
ATOM 2221 C CA . THR A 1 281 ? 23.984 -3.733 -25.605 1.00 98.06 281 THR A CA 1
ATOM 2222 C C . THR A 1 281 ? 23.352 -4.532 -26.743 1.00 98.06 281 THR A C 1
ATOM 2224 O O . THR A 1 281 ? 24.030 -4.889 -27.705 1.00 98.06 281 THR A O 1
ATOM 2227 N N . LYS A 1 282 ? 22.042 -4.807 -26.674 1.00 97.44 282 LYS A N 1
ATOM 2228 C CA . LYS A 1 282 ? 21.328 -5.496 -27.757 1.00 97.44 282 LYS A CA 1
ATOM 2229 C C . LYS A 1 282 ? 21.344 -4.680 -29.052 1.00 97.44 282 LYS A C 1
ATOM 2231 O O . LYS A 1 282 ? 21.524 -5.265 -30.118 1.00 97.44 282 LYS A O 1
ATOM 2236 N N . ARG A 1 283 ? 21.174 -3.357 -28.965 1.00 98.00 283 ARG A N 1
ATOM 2237 C CA . ARG A 1 283 ? 21.218 -2.458 -30.124 1.00 98.00 283 ARG A CA 1
ATOM 2238 C C . ARG A 1 283 ? 22.610 -2.429 -30.753 1.00 98.00 283 ARG A C 1
ATOM 2240 O O . ARG A 1 283 ? 22.720 -2.678 -31.945 1.00 98.00 283 ARG A O 1
ATOM 2247 N N . GLN A 1 284 ? 23.657 -2.268 -29.947 1.00 97.25 284 GLN A N 1
ATOM 2248 C CA . GLN A 1 284 ? 25.048 -2.289 -30.416 1.00 97.25 284 GLN A CA 1
ATOM 2249 C C . GLN A 1 284 ? 25.418 -3.617 -31.087 1.00 97.25 284 GLN A C 1
ATOM 2251 O O . GLN A 1 284 ? 26.053 -3.625 -32.136 1.00 97.25 284 GLN A O 1
ATOM 2256 N N . ARG A 1 285 ? 24.979 -4.755 -30.530 1.00 97.56 285 ARG A N 1
ATOM 2257 C CA . ARG A 1 285 ? 25.185 -6.072 -31.160 1.00 97.56 285 ARG A CA 1
ATOM 2258 C C . ARG A 1 285 ? 24.479 -6.184 -32.508 1.00 97.56 285 ARG A C 1
ATOM 2260 O O . ARG A 1 285 ? 25.046 -6.746 -33.438 1.00 97.56 285 ARG A O 1
ATOM 2267 N N . LEU A 1 286 ? 23.256 -5.665 -32.611 1.00 97.38 286 LEU A N 1
ATOM 2268 C CA . LEU A 1 286 ? 22.505 -5.665 -33.865 1.00 97.38 286 LEU A CA 1
ATOM 2269 C C . LEU A 1 286 ? 23.173 -4.770 -34.916 1.00 97.38 286 LEU A C 1
ATOM 2271 O O . LEU A 1 286 ? 23.284 -5.170 -36.071 1.00 97.38 286 LEU A O 1
ATOM 2275 N N . GLU A 1 287 ? 23.644 -3.590 -34.517 1.00 97.12 287 GLU A N 1
ATOM 2276 C CA . GLU A 1 287 ? 24.381 -2.667 -35.384 1.00 97.12 287 GLU A CA 1
ATOM 2277 C C . GLU A 1 287 ? 25.702 -3.286 -35.855 1.00 97.12 287 GLU A C 1
ATOM 2279 O O . GLU A 1 287 ? 25.957 -3.304 -37.056 1.00 97.12 287 GLU A O 1
ATOM 2284 N N . ALA A 1 288 ? 26.487 -3.881 -34.951 1.00 96.94 288 ALA A N 1
ATOM 2285 C CA . ALA A 1 288 ? 27.735 -4.567 -35.286 1.00 96.94 288 ALA A CA 1
ATOM 2286 C C . ALA A 1 288 ? 27.507 -5.735 -36.259 1.00 96.94 288 ALA A C 1
ATOM 2288 O O . ALA A 1 288 ? 28.187 -5.837 -37.276 1.00 96.94 288 ALA A O 1
ATOM 2289 N N . HIS A 1 289 ? 26.495 -6.568 -36.000 1.00 96.81 289 HIS A N 1
ATOM 2290 C CA . HIS A 1 289 ? 26.118 -7.657 -36.900 1.00 96.81 289 HIS A CA 1
ATOM 2291 C C . HIS A 1 289 ? 25.653 -7.138 -38.271 1.00 96.81 289 HIS A C 1
ATOM 2293 O O . HIS A 1 289 ? 25.990 -7.708 -39.305 1.00 96.81 289 HIS A O 1
ATOM 2299 N N . THR A 1 290 ? 24.905 -6.031 -38.308 1.00 96.94 290 THR A N 1
ATOM 2300 C CA . THR A 1 290 ? 24.469 -5.404 -39.568 1.00 96.94 290 THR A CA 1
ATOM 2301 C C . THR A 1 290 ? 25.663 -4.855 -40.353 1.00 96.94 290 THR A C 1
ATOM 2303 O O . THR A 1 290 ? 25.745 -5.056 -41.562 1.00 96.94 290 THR A O 1
ATOM 2306 N N . GLN A 1 291 ? 26.617 -4.209 -39.677 1.00 95.62 291 GLN A N 1
ATOM 2307 C CA . GLN A 1 291 ? 27.851 -3.710 -40.290 1.00 95.62 291 GLN A CA 1
ATOM 2308 C C . GLN A 1 291 ? 28.711 -4.849 -40.849 1.00 95.62 291 GLN A C 1
ATOM 2310 O O . GLN A 1 291 ? 29.197 -4.743 -41.973 1.00 95.62 291 GLN A O 1
ATOM 2315 N N . GLU A 1 292 ? 28.850 -5.953 -40.113 1.00 95.44 292 GLU A N 1
ATOM 2316 C CA . GLU A 1 292 ? 29.558 -7.151 -40.573 1.00 95.44 292 GLU A CA 1
ATOM 2317 C C . GLU A 1 292 ? 28.900 -7.742 -41.830 1.00 95.44 292 GLU A C 1
ATOM 2319 O O . GLU A 1 292 ? 29.581 -8.008 -42.821 1.00 95.44 292 GLU A O 1
ATOM 2324 N N . GLN A 1 293 ? 27.568 -7.860 -41.850 1.00 93.69 293 GLN A N 1
ATOM 2325 C CA . GLN A 1 293 ? 26.833 -8.327 -43.030 1.00 93.69 293 GLN A CA 1
ATOM 2326 C C . GLN A 1 293 ? 26.997 -7.396 -44.240 1.00 93.69 293 GLN A C 1
ATOM 2328 O O . GLN A 1 293 ? 27.197 -7.874 -45.359 1.00 93.69 293 GLN A O 1
ATOM 2333 N N . MET A 1 294 ? 26.944 -6.076 -44.032 1.00 92.19 294 MET A N 1
ATOM 2334 C CA . MET A 1 294 ? 27.177 -5.097 -45.098 1.00 92.19 294 MET A CA 1
ATOM 2335 C C . MET A 1 294 ? 28.613 -5.157 -45.626 1.00 92.19 294 MET A C 1
ATOM 2337 O O . MET A 1 294 ? 28.813 -5.065 -46.837 1.00 92.19 294 MET A O 1
ATOM 2341 N N . ALA A 1 295 ? 29.603 -5.364 -44.752 1.00 93.69 295 ALA A N 1
ATOM 2342 C CA . ALA A 1 295 ? 30.986 -5.571 -45.160 1.00 93.69 295 ALA A CA 1
ATOM 2343 C C . ALA A 1 295 ? 31.105 -6.834 -46.026 1.00 93.69 295 ALA A C 1
ATOM 2345 O O . ALA A 1 295 ? 31.542 -6.743 -47.167 1.00 93.69 295 ALA A O 1
ATOM 2346 N N . VAL A 1 296 ? 30.626 -7.993 -45.566 1.00 92.38 296 VAL A N 1
ATOM 2347 C CA . VAL A 1 296 ? 30.683 -9.246 -46.346 1.00 92.38 296 VAL A CA 1
ATOM 2348 C C . VAL A 1 296 ? 29.997 -9.105 -47.714 1.00 92.38 296 VAL A C 1
ATOM 2350 O O . VAL A 1 296 ? 30.544 -9.548 -48.727 1.00 92.38 296 VAL A O 1
ATOM 2353 N N . ALA A 1 297 ? 28.840 -8.440 -47.777 1.00 89.81 297 ALA A N 1
ATOM 2354 C CA . ALA A 1 297 ? 28.145 -8.174 -49.037 1.00 89.81 297 ALA A CA 1
ATOM 2355 C C . ALA A 1 297 ? 28.942 -7.243 -49.973 1.00 89.81 297 ALA A C 1
ATOM 2357 O O . ALA A 1 297 ? 29.015 -7.499 -51.177 1.00 89.81 297 ALA A O 1
ATOM 2358 N N . GLY A 1 298 ? 29.576 -6.198 -49.430 1.00 87.06 298 GLY A N 1
ATOM 2359 C CA . GLY A 1 298 ? 30.440 -5.285 -50.183 1.00 87.06 298 GLY A CA 1
ATOM 2360 C C . GLY A 1 298 ? 31.658 -5.988 -50.790 1.00 87.06 298 GLY A C 1
ATOM 2361 O O . GLY A 1 298 ? 31.949 -5.806 -51.971 1.00 87.06 298 GLY A O 1
ATOM 2362 N N . TRP A 1 299 ? 32.310 -6.877 -50.032 1.00 73.38 299 TRP A N 1
ATOM 2363 C CA . TRP A 1 299 ? 33.419 -7.701 -50.536 1.00 73.38 299 TRP A CA 1
ATOM 2364 C C . TRP A 1 299 ? 32.969 -8.670 -51.640 1.00 73.38 299 TRP A C 1
ATOM 2366 O O . TRP A 1 299 ? 33.723 -8.941 -52.576 1.00 73.38 299 TRP A O 1
ATOM 2376 N N . GLY A 1 300 ? 31.729 -9.164 -51.571 1.00 69.69 300 GLY A N 1
ATOM 2377 C CA . GLY A 1 300 ? 31.125 -9.970 -52.633 1.00 69.69 300 GLY A CA 1
ATOM 2378 C C . GLY A 1 300 ? 30.937 -9.203 -53.948 1.00 69.69 300 GLY A C 1
ATOM 2379 O O . GLY A 1 300 ? 31.164 -9.771 -55.017 1.00 69.69 300 GLY A O 1
ATOM 2380 N N . MET A 1 301 ? 30.573 -7.916 -53.887 1.00 66.25 301 MET A N 1
ATOM 2381 C CA . MET A 1 301 ? 30.441 -7.075 -55.086 1.00 66.25 301 MET A CA 1
ATOM 2382 C C . MET A 1 301 ? 31.799 -6.699 -55.690 1.00 66.25 301 MET A C 1
ATOM 2384 O O . MET A 1 301 ? 31.959 -6.795 -56.905 1.00 66.25 301 MET A O 1
ATOM 2388 N N . GLU A 1 302 ? 32.785 -6.335 -54.866 1.00 71.38 302 GLU A N 1
ATOM 2389 C CA . GLU A 1 302 ? 34.126 -5.964 -55.345 1.00 71.38 302 GLU A CA 1
ATOM 2390 C C . GLU A 1 302 ? 34.836 -7.154 -56.013 1.00 71.38 302 GLU A C 1
ATOM 2392 O O . GLU A 1 302 ? 35.413 -7.024 -57.092 1.00 71.38 302 GLU A O 1
ATOM 2397 N N . ARG A 1 303 ? 34.712 -8.359 -55.435 1.00 66.50 303 ARG A N 1
ATOM 2398 C CA . ARG A 1 303 ? 35.286 -9.579 -56.022 1.00 66.50 303 ARG A CA 1
ATOM 2399 C C . ARG A 1 303 ? 34.610 -9.949 -57.346 1.00 66.50 303 ARG A C 1
ATOM 2401 O O . ARG A 1 303 ? 35.295 -10.381 -58.266 1.00 66.50 303 ARG A O 1
ATOM 2408 N N . LYS A 1 304 ? 33.292 -9.750 -57.477 1.00 63.75 304 LYS A N 1
ATOM 2409 C CA . LYS A 1 304 ? 32.586 -9.962 -58.751 1.00 63.75 304 LYS A CA 1
ATOM 2410 C C . LYS A 1 304 ? 33.060 -8.975 -59.824 1.00 63.75 304 LYS A C 1
ATOM 2412 O O . LYS A 1 304 ? 33.326 -9.392 -60.942 1.00 63.75 304 LYS A O 1
ATOM 2417 N N . ARG A 1 305 ? 33.288 -7.711 -59.452 1.00 68.56 305 ARG A N 1
ATOM 2418 C CA . ARG A 1 305 ? 33.844 -6.682 -60.344 1.00 68.56 305 ARG A CA 1
ATOM 2419 C C . ARG A 1 305 ? 35.258 -7.014 -60.835 1.00 68.56 305 ARG A C 1
ATOM 2421 O O . ARG A 1 305 ? 35.558 -6.785 -61.998 1.00 68.56 305 ARG A O 1
ATOM 2428 N N . GLN A 1 306 ? 36.115 -7.569 -59.974 1.00 60.81 306 GLN A N 1
ATOM 2429 C CA . GLN A 1 306 ? 37.459 -8.026 -60.359 1.00 60.81 306 GLN A CA 1
ATOM 2430 C C . GLN A 1 306 ? 37.448 -9.268 -61.258 1.00 60.81 306 GLN A C 1
ATOM 2432 O O . GLN A 1 306 ? 38.313 -9.391 -62.117 1.00 60.81 306 GLN A O 1
ATOM 2437 N N . VAL A 1 307 ? 36.491 -10.182 -61.072 1.00 63.94 307 VAL A N 1
ATOM 2438 C CA . VAL A 1 307 ? 36.326 -11.330 -61.977 1.00 63.94 307 VAL A CA 1
ATOM 2439 C C . VAL A 1 307 ? 35.843 -10.857 -63.347 1.00 63.94 307 VAL A C 1
ATOM 2441 O O . VAL A 1 307 ? 36.429 -11.271 -64.339 1.00 63.94 307 VAL A O 1
ATOM 2444 N N . ASP A 1 308 ? 34.875 -9.936 -63.395 1.00 60.19 308 ASP A N 1
ATOM 2445 C CA . ASP A 1 308 ? 34.356 -9.375 -64.651 1.00 60.19 308 ASP A CA 1
ATOM 2446 C C . ASP A 1 308 ? 35.431 -8.580 -65.432 1.00 60.19 308 ASP A C 1
ATOM 2448 O O . ASP A 1 308 ? 35.423 -8.578 -66.656 1.00 60.19 308 ASP A O 1
ATOM 2452 N N . LEU A 1 309 ? 36.399 -7.957 -64.744 1.00 59.28 309 LEU A N 1
ATOM 2453 C CA . LEU A 1 309 ? 37.539 -7.263 -65.371 1.00 59.28 309 LEU A CA 1
ATOM 2454 C C . LEU A 1 309 ? 38.659 -8.199 -65.861 1.00 59.28 309 LEU A C 1
ATOM 2456 O O . LEU A 1 309 ? 39.482 -7.779 -66.668 1.00 59.28 309 LEU A O 1
ATOM 2460 N N . ASN A 1 310 ? 38.708 -9.444 -65.381 1.00 58.09 310 ASN A N 1
ATOM 2461 C CA . ASN A 1 310 ? 39.734 -10.423 -65.758 1.00 58.09 310 ASN A CA 1
ATOM 2462 C C . ASN A 1 310 ? 39.243 -11.454 -66.790 1.00 58.09 310 ASN A C 1
ATOM 2464 O O . ASN A 1 310 ? 40.033 -12.293 -67.212 1.00 58.09 310 ASN A O 1
ATOM 2468 N N . CYS A 1 311 ? 37.971 -11.421 -67.199 1.00 52.75 311 CYS A N 1
ATOM 2469 C CA . CYS A 1 311 ? 37.438 -12.297 -68.250 1.00 52.75 311 CYS A CA 1
ATOM 2470 C C . CYS A 1 311 ? 37.363 -11.653 -69.646 1.00 52.75 311 CYS A C 1
ATOM 2472 O O . CYS A 1 311 ? 36.839 -12.282 -70.562 1.00 52.75 311 CYS A O 1
ATOM 2474 N N . ASP A 1 312 ? 37.932 -10.457 -69.831 1.00 52.47 312 ASP A N 1
ATOM 2475 C CA . ASP A 1 312 ? 38.019 -9.786 -71.138 1.00 52.47 312 ASP A CA 1
ATOM 2476 C C . ASP A 1 312 ? 39.316 -10.097 -71.920 1.00 52.47 312 ASP A C 1
ATOM 2478 O O . ASP A 1 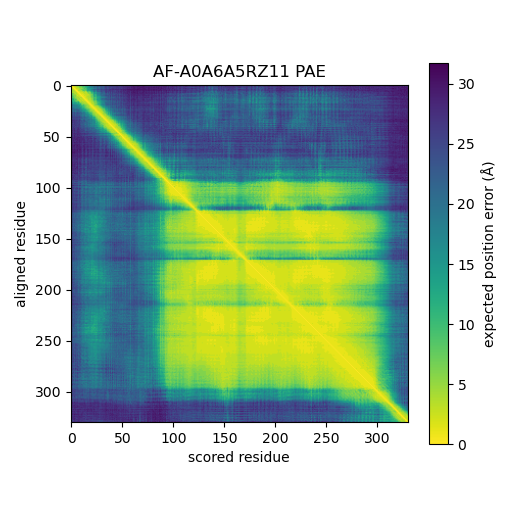312 ? 39.519 -9.542 -72.998 1.00 52.47 312 ASP A O 1
ATOM 2482 N N . ASP A 1 313 ? 40.177 -10.999 -71.429 1.00 50.31 313 ASP A N 1
ATOM 2483 C CA . ASP A 1 313 ? 41.451 -11.354 -72.089 1.00 50.31 313 ASP A CA 1
ATOM 2484 C C . ASP A 1 313 ? 41.603 -12.857 -72.378 1.00 50.31 313 ASP A C 1
ATOM 2486 O O . ASP A 1 313 ? 42.705 -13.393 -72.406 1.00 50.31 313 ASP A O 1
ATOM 2490 N N . ASP A 1 314 ? 40.483 -13.546 -72.621 1.00 48.00 314 ASP A N 1
ATOM 2491 C CA . ASP A 1 314 ? 40.495 -14.829 -73.324 1.00 48.00 314 ASP A CA 1
ATOM 2492 C C . ASP A 1 314 ? 39.687 -14.707 -74.615 1.00 48.00 314 ASP A C 1
ATOM 2494 O O . ASP A 1 314 ? 38.456 -14.685 -74.667 1.00 48.00 314 ASP A O 1
ATOM 2498 N N . THR A 1 315 ? 40.465 -14.605 -75.680 1.00 55.81 315 THR A N 1
ATOM 2499 C CA . THR A 1 315 ? 40.116 -14.587 -77.090 1.00 55.81 315 THR A CA 1
ATOM 2500 C C . THR A 1 315 ? 39.210 -15.777 -77.438 1.00 55.81 315 THR A C 1
ATOM 2502 O O . THR A 1 315 ? 39.677 -16.844 -77.830 1.00 55.81 315 THR A O 1
ATOM 2505 N N . TYR A 1 316 ? 37.891 -15.617 -77.313 1.00 48.22 316 TYR A N 1
ATOM 2506 C CA . TYR A 1 316 ? 36.939 -16.593 -77.841 1.00 48.22 316 TYR A CA 1
ATOM 2507 C C . TYR A 1 316 ? 36.818 -16.416 -79.353 1.00 48.22 316 TYR A C 1
ATOM 2509 O O . TYR A 1 316 ? 36.105 -15.547 -79.857 1.00 48.22 316 TYR A O 1
ATOM 2517 N N . ALA A 1 317 ? 37.530 -17.279 -80.071 1.00 53.69 317 ALA A N 1
ATOM 2518 C CA . ALA A 1 317 ? 37.204 -17.628 -81.439 1.00 53.69 317 ALA A CA 1
ATOM 2519 C C . ALA A 1 317 ? 35.737 -18.093 -81.510 1.00 53.69 317 ALA A C 1
ATOM 2521 O O . ALA A 1 317 ? 35.288 -18.944 -80.739 1.00 53.69 317 ALA A O 1
ATOM 2522 N N . GLU A 1 318 ? 34.992 -17.490 -82.431 1.00 52.31 318 GLU A N 1
ATOM 2523 C CA . GLU A 1 318 ? 33.606 -17.801 -82.752 1.00 52.31 318 GLU A CA 1
ATOM 2524 C C . GLU A 1 318 ? 33.443 -19.273 -83.164 1.00 52.31 318 GLU A C 1
ATOM 2526 O O . GLU A 1 318 ? 33.797 -19.655 -84.277 1.00 52.31 318 GLU A O 1
ATOM 2531 N N . GLU A 1 319 ? 32.809 -20.096 -82.326 1.00 53.94 319 GLU A N 1
ATOM 2532 C CA . GLU A 1 319 ? 32.195 -21.343 -82.789 1.00 53.94 319 GLU A CA 1
ATOM 2533 C C . GLU A 1 319 ? 30.687 -21.318 -82.519 1.00 53.94 319 GLU A C 1
ATOM 2535 O O . GLU A 1 319 ? 30.168 -21.555 -81.426 1.00 53.94 319 GLU A O 1
ATOM 2540 N N . SER A 1 320 ? 29.971 -20.954 -83.579 1.00 55.44 320 SER A N 1
ATOM 2541 C CA . SER A 1 320 ? 28.522 -20.826 -83.651 1.00 55.44 320 SER A CA 1
ATOM 2542 C C . SER A 1 320 ? 27.840 -22.199 -83.595 1.00 55.44 320 SER A C 1
ATOM 2544 O O . SER A 1 320 ? 27.566 -22.808 -84.628 1.00 55.44 320 SER A O 1
ATOM 2546 N N . ALA A 1 321 ? 27.513 -22.692 -82.398 1.00 56.62 321 ALA A N 1
ATOM 2547 C CA . ALA A 1 321 ? 26.702 -23.901 -82.245 1.00 56.62 321 ALA A CA 1
ATOM 2548 C C . ALA A 1 321 ? 25.181 -23.584 -82.268 1.00 56.62 321 ALA A C 1
ATOM 2550 O O . ALA A 1 321 ? 24.694 -22.776 -81.469 1.00 56.62 321 ALA A O 1
ATOM 2551 N N . PRO A 1 322 ? 24.379 -24.225 -83.143 1.00 62.28 322 PRO A N 1
ATOM 2552 C CA . PRO A 1 322 ? 22.960 -23.916 -83.307 1.00 62.28 322 PRO A CA 1
ATOM 2553 C C . PRO A 1 322 ? 22.086 -24.400 -82.135 1.00 62.28 322 PRO A C 1
ATOM 2555 O O . PRO A 1 322 ? 22.061 -25.576 -81.763 1.00 62.28 322 PRO A O 1
ATOM 2558 N N . ARG A 1 323 ? 21.275 -23.473 -81.605 1.00 54.44 323 ARG A N 1
ATOM 2559 C CA . ARG A 1 323 ? 20.218 -23.703 -80.604 1.00 54.44 323 ARG A CA 1
ATOM 2560 C C . ARG A 1 323 ? 19.232 -24.790 -81.056 1.00 54.44 323 ARG A C 1
ATOM 2562 O O . ARG A 1 323 ? 18.364 -24.556 -81.899 1.00 54.44 323 ARG A O 1
ATOM 2569 N N . ARG A 1 324 ? 19.279 -25.958 -80.409 1.00 62.44 324 ARG A N 1
ATOM 2570 C CA . ARG A 1 324 ? 18.225 -26.981 -80.500 1.00 62.44 324 ARG A CA 1
ATOM 2571 C C . ARG A 1 324 ? 16.945 -26.484 -79.819 1.00 62.44 324 ARG A C 1
ATOM 2573 O O . ARG A 1 324 ? 16.865 -26.394 -78.596 1.00 62.44 324 ARG A O 1
ATOM 2580 N N . LYS A 1 325 ? 15.924 -26.191 -80.628 1.00 62.69 325 LYS A N 1
ATOM 2581 C CA . LYS A 1 325 ? 14.545 -25.943 -80.182 1.00 62.69 325 LYS A CA 1
ATOM 2582 C C . LYS A 1 325 ? 14.009 -27.200 -79.483 1.00 62.69 325 LYS A C 1
ATOM 2584 O O . LYS A 1 325 ? 13.747 -28.209 -80.133 1.00 62.69 325 LYS A O 1
ATOM 2589 N N . ARG A 1 326 ? 13.837 -27.146 -78.159 1.00 65.56 326 ARG A N 1
ATOM 2590 C CA . ARG A 1 326 ? 13.078 -28.153 -77.402 1.00 65.56 326 ARG A CA 1
ATOM 2591 C C . ARG A 1 326 ? 11.595 -28.003 -77.747 1.00 65.56 326 ARG A C 1
ATOM 2593 O O . ARG A 1 326 ? 10.949 -27.055 -77.311 1.00 65.56 326 ARG A O 1
ATOM 2600 N N . GLN A 1 327 ? 11.071 -28.932 -78.542 1.00 61.75 327 GLN A N 1
ATOM 2601 C CA . GLN A 1 327 ? 9.634 -29.098 -78.735 1.00 61.75 327 GLN A CA 1
ATOM 2602 C C . GLN A 1 327 ? 9.005 -29.594 -77.426 1.00 61.75 327 GLN A C 1
ATOM 2604 O O . GLN A 1 327 ? 9.419 -30.612 -76.870 1.00 61.75 327 GLN A O 1
ATOM 2609 N N . ARG A 1 328 ? 8.011 -28.855 -76.930 1.00 66.50 328 ARG A N 1
ATOM 2610 C CA . ARG A 1 328 ? 7.089 -29.297 -75.879 1.00 66.50 328 ARG A CA 1
ATOM 2611 C C . ARG A 1 328 ? 6.096 -30.271 -76.522 1.00 66.50 328 ARG A C 1
ATOM 2613 O O . ARG A 1 328 ? 5.343 -29.856 -77.397 1.00 66.50 328 ARG A O 1
ATOM 2620 N N . LYS A 1 329 ? 6.119 -31.543 -76.116 1.00 62.56 329 LYS A N 1
ATOM 2621 C CA . LYS A 1 329 ? 5.032 -32.489 -76.408 1.00 62.56 329 LYS A CA 1
ATOM 2622 C C . LYS A 1 329 ? 3.836 -32.162 -75.507 1.00 62.56 329 LYS A C 1
ATOM 2624 O O . LYS A 1 329 ? 4.040 -31.920 -74.317 1.00 62.56 329 LYS A O 1
ATOM 2629 N N . GLN A 1 330 ? 2.658 -32.096 -76.128 1.00 68.25 330 GLN A N 1
ATOM 2630 C CA . GLN A 1 330 ? 1.340 -32.088 -75.485 1.00 68.25 330 GLN A CA 1
ATOM 2631 C C . GLN A 1 330 ? 0.983 -33.482 -74.983 1.00 68.25 330 GLN A C 1
ATOM 2633 O O . GLN A 1 330 ? 1.466 -34.458 -75.608 1.00 68.25 330 GLN A O 1
#

Radius of gyration: 35.93 Å; Cα contacts (8 Å, |Δi|>4): 196; chains: 1; bounding box: 93×68×110 Å